Protein AF-A0A5C9END9-F1 (afdb_monomer_lite)

Sequence (218 aa):
MEEIVMILQVLNRDEDSWATYHSYNDSNTQISFNWDPNDKKKIWVHIGEYSKMLDIAQIEILRLLLTHILKEKIEFATSSNGSGSSGNSSYSPKSADEQWNNKEVQSPQIKQSSQSDSIPKRMVDLRVEESIESINLPKSRRNKVQKMDEPIESEKLTKVMGIIKRETKKALLIQFRSGNEIWIPKSSIKSQYISNNEISQTFLIDTWVLAKNEVVSG

Foldseek 3Di:
DVVLVVLLCCLVVVDQKDWDWDDDPNDTWIWMWHQDPVDNQWIWTGTHPDIDIDGNVRSVVVSVVSVVVVVVCVVPVPDPPPDDDDDDDDDDDDDDDDDPDDDDDDDDDDDDDDDDDDDDDDDDDDDDDDDDDDDDDDDDDDDDDDDDDDDDPPQPWDKFKWFFQDDDPFWTFTQGPVRDTDTAGPVQWPDDDDPDGPDIDITGGRVVRCVVVVVDDD

Structure (mmCIF, N/CA/C/O backbone):
data_AF-A0A5C9END9-F1
#
_entry.id   AF-A0A5C9END9-F1
#
loop_
_atom_site.group_PDB
_atom_site.id
_atom_site.type_symbol
_atom_site.label_atom_id
_atom_site.label_alt_id
_atom_site.label_comp_id
_atom_site.label_asym_id
_atom_site.label_entity_id
_atom_site.label_seq_id
_atom_site.pdbx_PDB_ins_code
_atom_site.Cartn_x
_atom_site.Cartn_y
_atom_site.Cartn_z
_atom_site.occupancy
_atom_site.B_iso_or_equiv
_atom_site.auth_seq_id
_atom_site.auth_comp_id
_atom_site.auth_asym_id
_atom_site.auth_atom_id
_atom_site.pdbx_PDB_model_num
ATOM 1 N N . MET A 1 1 ? -1.979 -9.779 -2.586 1.00 80.25 1 MET A N 1
ATOM 2 C CA . MET A 1 1 ? -3.413 -9.438 -2.785 1.00 80.25 1 MET A CA 1
ATOM 3 C C . MET A 1 1 ? -4.190 -9.709 -1.508 1.00 80.25 1 MET A C 1
ATOM 5 O O . MET A 1 1 ? -4.908 -8.824 -1.071 1.00 80.25 1 MET A O 1
ATOM 9 N N . GLU A 1 2 ? -3.981 -10.874 -0.895 1.00 89.88 2 GLU A N 1
ATOM 10 C CA . GLU A 1 2 ? -4.502 -11.249 0.427 1.00 89.88 2 GLU A CA 1
ATOM 11 C C . GLU A 1 2 ? -4.353 -10.153 1.491 1.00 89.88 2 GLU A C 1
ATOM 13 O O . GLU A 1 2 ? -5.322 -9.813 2.153 1.00 89.88 2 GLU A O 1
ATOM 18 N N . GLU A 1 3 ? -3.192 -9.500 1.569 1.00 93.50 3 GLU A N 1
ATOM 19 C CA . GLU A 1 3 ? -2.937 -8.412 2.526 1.00 93.50 3 GLU A CA 1
ATOM 20 C C . GLU A 1 3 ? -3.968 -7.279 2.449 1.00 93.50 3 GLU A C 1
ATOM 22 O O . GLU A 1 3 ? -4.407 -6.785 3.478 1.00 93.50 3 GLU A O 1
ATOM 27 N N . ILE A 1 4 ? -4.411 -6.888 1.245 1.00 94.75 4 ILE A N 1
ATOM 28 C CA . ILE A 1 4 ? -5.430 -5.837 1.088 1.00 94.75 4 ILE A CA 1
ATOM 29 C C . ILE A 1 4 ? -6.761 -6.296 1.691 1.00 94.75 4 ILE A C 1
ATOM 31 O O . ILE A 1 4 ? -7.450 -5.504 2.327 1.00 94.75 4 ILE A O 1
ATOM 35 N N . VAL A 1 5 ? -7.112 -7.572 1.515 1.00 96.56 5 VAL A N 1
ATOM 36 C CA . VAL A 1 5 ? -8.335 -8.160 2.076 1.00 96.56 5 VAL A CA 1
ATOM 37 C C . VAL A 1 5 ? -8.251 -8.207 3.601 1.00 96.56 5 VAL A C 1
ATOM 39 O O . VAL A 1 5 ? -9.181 -7.759 4.265 1.00 96.56 5 VAL A O 1
ATOM 42 N N . MET A 1 6 ? -7.122 -8.657 4.153 1.00 97.44 6 MET A N 1
ATOM 43 C CA . MET A 1 6 ? -6.913 -8.720 5.603 1.00 97.44 6 MET A CA 1
ATOM 44 C C . MET A 1 6 ? -6.925 -7.330 6.249 1.00 97.44 6 MET A C 1
ATOM 46 O O . MET A 1 6 ? -7.560 -7.121 7.280 1.00 97.44 6 MET A O 1
ATOM 50 N N . ILE A 1 7 ? -6.289 -6.341 5.615 1.00 97.31 7 ILE A N 1
ATOM 51 C CA . ILE A 1 7 ? -6.345 -4.951 6.084 1.00 97.31 7 ILE A CA 1
ATOM 52 C C . ILE A 1 7 ? -7.791 -4.448 6.067 1.00 97.31 7 ILE A C 1
ATOM 54 O O . ILE A 1 7 ? -8.229 -3.816 7.025 1.00 97.31 7 ILE A O 1
ATOM 58 N N . LEU A 1 8 ? -8.556 -4.733 5.007 1.00 97.88 8 LEU A N 1
ATOM 59 C CA . LEU A 1 8 ? -9.960 -4.329 4.927 1.00 97.88 8 LEU A CA 1
ATOM 60 C C . LEU A 1 8 ? -10.822 -4.970 6.023 1.00 97.88 8 LEU A C 1
ATOM 62 O O . LEU A 1 8 ? -11.681 -4.272 6.551 1.00 97.88 8 LEU A O 1
ATOM 66 N N . GLN A 1 9 ? -10.576 -6.225 6.411 1.00 97.75 9 GLN A N 1
ATOM 67 C CA . GLN A 1 9 ? -11.267 -6.861 7.544 1.00 97.75 9 GLN A CA 1
ATOM 68 C C . GLN A 1 9 ? -11.038 -6.089 8.847 1.00 97.75 9 GLN A C 1
ATOM 70 O O . GLN A 1 9 ? -11.993 -5.761 9.553 1.00 97.75 9 GLN A O 1
ATOM 75 N N . VAL A 1 10 ? -9.793 -5.691 9.125 1.00 97.62 10 VAL A N 1
ATOM 76 C CA . VAL A 1 10 ? -9.498 -4.857 10.300 1.00 97.62 10 VAL A CA 1
ATOM 77 C C . VAL A 1 10 ? -10.189 -3.496 10.191 1.00 97.62 10 VAL A C 1
ATOM 79 O O . VAL A 1 10 ? -10.856 -3.058 11.128 1.00 97.62 10 VAL A O 1
ATOM 82 N N . LEU A 1 11 ? -10.093 -2.817 9.042 1.00 97.31 11 LEU A N 1
ATOM 83 C CA . LEU A 1 11 ? -10.713 -1.497 8.852 1.00 97.31 11 LEU A CA 1
ATOM 84 C C . LEU A 1 11 ? -12.249 -1.538 8.949 1.00 97.31 11 LEU A C 1
ATOM 86 O O . LEU A 1 11 ? -12.848 -0.572 9.424 1.00 97.31 11 LEU A O 1
ATOM 90 N N . ASN A 1 12 ? -12.876 -2.644 8.544 1.00 96.44 12 ASN A N 1
ATOM 91 C CA . ASN A 1 12 ? -14.320 -2.868 8.634 1.00 96.44 12 ASN A CA 1
ATOM 92 C C . ASN A 1 12 ? -14.796 -3.290 10.033 1.00 96.44 12 ASN A C 1
ATOM 94 O O . ASN A 1 12 ? -16.005 -3.345 10.241 1.00 96.44 12 ASN A O 1
ATOM 98 N N . ARG A 1 13 ? -13.882 -3.494 10.996 1.00 94.38 13 ARG A N 1
ATOM 99 C CA . ARG A 1 13 ? -14.163 -4.017 12.351 1.00 94.38 13 ARG A CA 1
ATOM 100 C C . ARG A 1 13 ? -14.567 -5.483 12.401 1.00 94.38 13 ARG A C 1
ATOM 102 O O . ARG A 1 13 ? -15.185 -5.898 13.377 1.00 94.38 13 ARG A O 1
ATOM 109 N N . ASP A 1 14 ? -14.196 -6.249 11.387 1.00 95.94 14 ASP A N 1
ATOM 110 C CA . ASP A 1 14 ? -14.366 -7.699 11.423 1.00 95.94 14 ASP A CA 1
ATOM 111 C C . ASP A 1 14 ? -13.298 -8.337 12.328 1.00 95.94 14 ASP A C 1
ATOM 113 O O . ASP A 1 14 ? -13.564 -9.342 12.977 1.00 95.94 14 ASP A O 1
ATOM 117 N N . GLU A 1 15 ? -12.123 -7.702 12.426 1.00 95.38 15 GLU A N 1
ATOM 118 C CA . GLU A 1 15 ? -11.008 -8.103 13.289 1.00 95.38 15 GLU A CA 1
ATOM 119 C C . GLU A 1 15 ? -10.433 -6.894 14.052 1.00 95.38 15 GLU A C 1
ATOM 121 O O . GLU A 1 15 ? -10.374 -5.773 13.531 1.00 95.38 15 GLU A O 1
ATOM 126 N N . ASP A 1 16 ? -9.973 -7.114 15.288 1.00 94.94 16 ASP A N 1
ATOM 127 C CA . ASP A 1 16 ? -9.367 -6.060 16.120 1.00 94.94 16 ASP A CA 1
ATOM 128 C C . ASP A 1 16 ? -7.914 -5.752 15.708 1.00 94.94 16 ASP A C 1
ATOM 130 O O . ASP A 1 16 ? -7.429 -4.624 15.869 1.00 94.94 16 ASP A O 1
ATOM 134 N N . SER A 1 17 ? -7.213 -6.744 15.156 1.00 96.50 17 SER A N 1
ATOM 135 C CA . SER A 1 17 ? -5.851 -6.589 14.664 1.00 96.50 17 SER A CA 1
ATOM 136 C C . SER A 1 17 ? -5.468 -7.617 13.605 1.00 96.50 17 SER A C 1
ATOM 138 O O . SER A 1 17 ? -6.044 -8.695 13.499 1.00 96.50 17 SER A O 1
ATOM 140 N N . TRP A 1 18 ? -4.447 -7.278 12.823 1.00 98.00 18 TRP A N 1
ATOM 141 C CA . TRP A 1 18 ? -3.804 -8.180 11.877 1.00 98.00 18 TRP A CA 1
ATOM 142 C C . TRP A 1 18 ? -2.335 -7.799 11.696 1.00 98.00 18 TRP A C 1
ATOM 144 O O . TRP A 1 18 ? -1.983 -6.617 11.716 1.00 98.00 18 TRP A O 1
ATOM 154 N N . ALA A 1 19 ? -1.471 -8.792 11.494 1.00 96.31 19 ALA A N 1
ATOM 155 C CA . ALA A 1 19 ? -0.063 -8.581 11.191 1.00 96.31 19 ALA A CA 1
ATOM 156 C C . ALA A 1 19 ? 0.476 -9.659 10.244 1.00 96.31 19 ALA A C 1
ATOM 158 O O . ALA A 1 19 ? 0.041 -10.808 10.286 1.00 96.31 19 ALA A O 1
ATOM 159 N N . THR A 1 20 ? 1.452 -9.295 9.416 1.00 96.31 20 THR A N 1
ATOM 160 C CA . THR A 1 20 ? 2.159 -10.211 8.515 1.00 96.31 20 THR A CA 1
ATOM 161 C C . THR A 1 20 ? 3.574 -9.712 8.207 1.00 96.31 20 T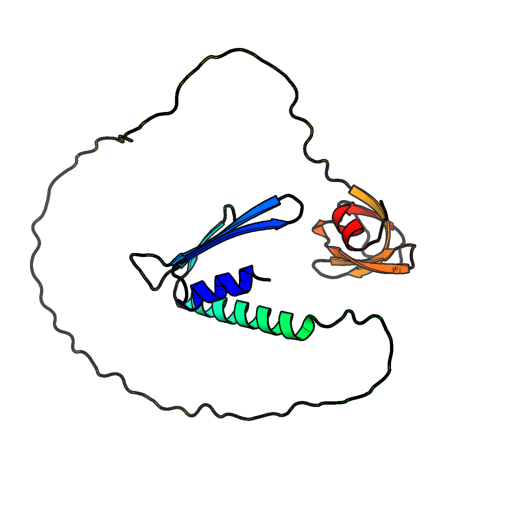HR A C 1
ATOM 163 O O . THR A 1 20 ? 3.950 -8.598 8.577 1.00 96.31 20 THR A O 1
ATOM 166 N N . TYR A 1 21 ? 4.345 -10.522 7.486 1.00 93.69 21 TYR A N 1
ATOM 167 C CA . TYR A 1 21 ? 5.565 -10.101 6.807 1.00 93.69 21 TYR A CA 1
ATOM 168 C C . TYR A 1 21 ? 5.343 -10.142 5.295 1.00 93.69 21 TYR A C 1
ATOM 170 O O . TYR A 1 21 ? 5.033 -11.192 4.738 1.00 93.69 21 TYR A O 1
ATOM 178 N N . HIS A 1 22 ? 5.526 -9.001 4.636 1.00 89.06 22 HIS A N 1
ATOM 179 C CA . HIS A 1 22 ? 5.536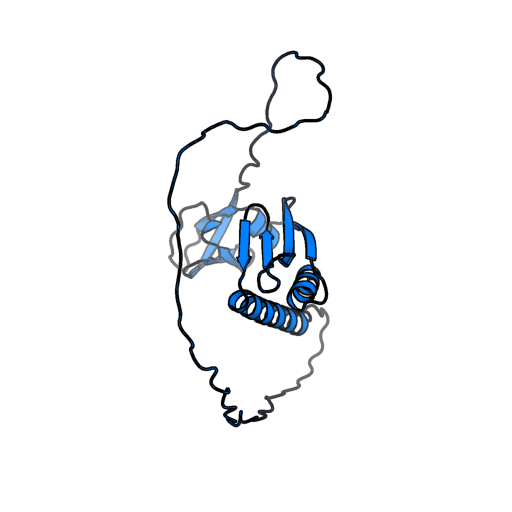 -8.905 3.185 1.00 89.06 22 HIS A CA 1
ATOM 180 C C . HIS A 1 22 ? 6.950 -9.136 2.662 1.00 89.06 22 HIS A C 1
ATOM 182 O O . HIS A 1 22 ? 7.857 -8.360 2.973 1.00 89.06 22 HIS A O 1
ATOM 188 N N . SER A 1 23 ? 7.132 -10.175 1.854 1.00 88.62 23 SER A N 1
ATOM 189 C CA . SER A 1 23 ? 8.409 -10.478 1.208 1.00 88.62 23 SER A CA 1
ATOM 190 C C . SER A 1 23 ? 8.445 -9.908 -0.208 1.00 88.62 23 SER A C 1
ATOM 192 O O . SER A 1 23 ? 7.623 -10.269 -1.052 1.00 88.62 23 SER A O 1
ATOM 194 N N . TYR A 1 24 ? 9.427 -9.057 -0.495 1.00 86.94 24 TYR A N 1
ATOM 195 C CA . TYR A 1 24 ? 9.713 -8.572 -1.844 1.00 86.94 24 TYR A CA 1
ATOM 196 C C . TYR A 1 24 ? 11.223 -8.440 -2.050 1.00 86.94 24 TYR A C 1
ATOM 198 O O . TYR A 1 24 ? 11.891 -7.753 -1.279 1.00 86.94 24 TYR A O 1
ATOM 206 N N . ASN A 1 25 ? 11.751 -9.068 -3.108 1.00 83.69 25 ASN A N 1
ATOM 207 C CA . ASN A 1 25 ? 13.174 -9.026 -3.474 1.00 83.69 25 ASN A CA 1
ATOM 208 C C . ASN A 1 25 ? 14.104 -9.299 -2.272 1.00 83.69 25 ASN A C 1
ATOM 210 O O . ASN A 1 25 ? 14.909 -8.446 -1.907 1.00 83.69 25 ASN A O 1
ATOM 214 N N . ASP A 1 26 ? 13.885 -10.440 -1.607 1.00 87.25 26 ASP A N 1
ATOM 215 C CA . ASP A 1 26 ? 14.600 -10.926 -0.411 1.00 87.25 26 ASP A CA 1
ATOM 216 C C . ASP A 1 26 ? 14.538 -10.028 0.841 1.00 87.25 26 ASP A C 1
ATOM 218 O O . ASP A 1 26 ? 15.065 -10.377 1.897 1.00 87.25 26 ASP A O 1
ATOM 222 N N . SER A 1 27 ? 13.815 -8.908 0.769 1.00 86.25 27 SER A N 1
ATOM 223 C CA . SER A 1 27 ? 13.505 -8.061 1.916 1.00 86.25 27 SER A CA 1
ATOM 224 C C . SER A 1 27 ? 12.139 -8.416 2.502 1.00 86.25 27 SER A C 1
ATOM 226 O O . SER A 1 27 ? 11.150 -8.554 1.779 1.00 86.25 27 SER A O 1
ATOM 228 N N . ASN A 1 28 ? 12.083 -8.547 3.828 1.00 90.69 28 ASN A N 1
ATOM 229 C CA . ASN A 1 28 ? 10.845 -8.776 4.566 1.00 90.69 28 ASN A CA 1
ATOM 230 C C . ASN A 1 28 ? 10.453 -7.497 5.299 1.00 90.69 28 ASN A C 1
ATOM 232 O O . ASN A 1 28 ? 11.189 -7.016 6.157 1.00 90.69 28 ASN A O 1
ATOM 236 N N . THR A 1 29 ? 9.276 -6.965 4.990 1.00 93.38 29 THR A N 1
ATOM 237 C CA . THR A 1 29 ? 8.704 -5.813 5.690 1.00 93.38 29 THR A CA 1
ATOM 238 C C . THR A 1 29 ? 7.568 -6.283 6.580 1.00 93.38 29 THR A C 1
ATOM 240 O O . THR A 1 29 ? 6.593 -6.852 6.096 1.00 93.38 29 THR A O 1
ATOM 243 N N . GLN A 1 30 ? 7.671 -6.038 7.884 1.00 95.25 30 GLN A N 1
ATOM 244 C CA . GLN A 1 30 ? 6.560 -6.295 8.795 1.00 95.25 30 GLN A CA 1
ATOM 245 C C . GLN A 1 30 ? 5.438 -5.290 8.540 1.00 95.25 30 GLN A C 1
ATOM 247 O O . GLN A 1 30 ? 5.693 -4.092 8.450 1.00 95.25 30 GLN A O 1
ATOM 252 N N . ILE A 1 31 ? 4.202 -5.764 8.463 1.00 96.88 31 ILE A N 1
ATOM 253 C CA . ILE A 1 31 ? 3.007 -4.932 8.337 1.00 96.88 31 ILE A CA 1
ATOM 254 C C . ILE A 1 31 ? 2.072 -5.301 9.481 1.00 96.88 31 ILE A C 1
ATOM 256 O O . ILE A 1 31 ? 1.834 -6.485 9.712 1.00 96.88 31 ILE A O 1
ATOM 260 N N . SER A 1 32 ? 1.532 -4.320 10.198 1.00 97.69 32 SER A N 1
ATOM 261 C CA . SER A 1 32 ? 0.477 -4.564 11.179 1.00 97.69 32 SER A CA 1
ATOM 262 C C . SER A 1 32 ? -0.512 -3.412 11.294 1.00 97.69 32 SER A C 1
ATOM 264 O O . SER A 1 32 ? -0.181 -2.241 11.100 1.00 97.69 32 SER A O 1
ATOM 266 N N . PHE A 1 33 ? -1.750 -3.780 11.599 1.00 98.12 33 PHE A N 1
ATOM 267 C CA . PHE A 1 33 ? -2.887 -2.899 11.809 1.00 98.12 33 PHE A CA 1
ATOM 268 C C . PHE A 1 33 ? -3.546 -3.318 13.118 1.00 98.12 33 PHE A C 1
ATOM 270 O O . PHE A 1 33 ? -3.920 -4.477 13.265 1.00 98.12 33 PHE A O 1
ATOM 277 N N . ASN A 1 34 ? -3.660 -2.400 14.075 1.00 97.56 34 ASN A N 1
ATOM 278 C CA . ASN A 1 34 ? -4.185 -2.702 15.406 1.00 97.56 34 ASN A CA 1
ATOM 279 C C . ASN A 1 34 ? -5.090 -1.568 15.873 1.00 97.56 34 ASN A C 1
ATOM 281 O O . ASN A 1 34 ? -4.647 -0.419 15.947 1.00 97.56 34 ASN A O 1
ATOM 285 N N . TRP A 1 35 ? -6.344 -1.867 16.201 1.00 97.25 35 TRP A N 1
ATOM 286 C CA . TRP A 1 35 ? -7.206 -0.884 16.850 1.00 97.25 35 TRP A CA 1
ATOM 287 C C . TRP A 1 35 ? -6.665 -0.529 18.234 1.00 97.25 35 TRP A C 1
ATOM 289 O O . TRP A 1 35 ? -6.191 -1.394 18.969 1.00 97.25 35 TRP A O 1
ATOM 299 N N . ASP A 1 36 ? -6.725 0.754 18.593 1.00 94.56 36 ASP A N 1
ATOM 300 C CA . ASP A 1 36 ? -6.343 1.182 19.935 1.00 94.56 36 ASP A CA 1
ATOM 301 C C . ASP A 1 36 ? -7.364 0.620 20.949 1.00 94.56 36 ASP A C 1
ATOM 303 O O . ASP A 1 36 ? -8.569 0.878 20.818 1.00 94.56 36 ASP A O 1
ATOM 307 N N . PRO A 1 37 ? -6.916 -0.151 21.960 1.00 90.75 37 PRO A N 1
ATOM 308 C CA . PRO A 1 37 ? -7.809 -0.747 22.949 1.00 90.75 37 PRO A CA 1
ATOM 309 C C . PRO A 1 37 ? -8.520 0.301 23.818 1.00 90.75 37 PRO A C 1
ATOM 311 O O . PRO A 1 37 ? -9.609 0.037 24.327 1.00 90.75 37 PRO A O 1
ATOM 314 N N . ASN A 1 38 ? -7.930 1.489 23.978 1.00 93.00 38 ASN A N 1
ATOM 315 C CA . ASN A 1 38 ? -8.475 2.578 24.787 1.00 93.00 38 ASN A CA 1
ATOM 316 C C . ASN A 1 38 ? -9.362 3.520 23.967 1.00 93.00 38 ASN A C 1
ATOM 318 O O . ASN A 1 38 ? -10.327 4.078 24.488 1.00 93.00 38 ASN A O 1
ATOM 322 N N . ASP A 1 39 ? -9.041 3.706 22.687 1.00 91.56 39 ASP A N 1
ATOM 323 C CA . ASP A 1 39 ? -9.783 4.578 21.781 1.00 91.56 39 ASP A CA 1
ATOM 324 C C . ASP A 1 39 ? -10.127 3.840 20.495 1.00 91.56 39 ASP A C 1
ATOM 326 O O . ASP A 1 39 ? -9.420 3.906 19.489 1.00 91.56 39 ASP A O 1
ATOM 330 N N . LYS A 1 40 ? -11.304 3.207 20.493 1.00 84.50 40 LYS A N 1
ATOM 331 C CA . LYS A 1 40 ? -11.769 2.473 19.320 1.00 84.50 40 LYS A CA 1
ATOM 332 C C . LYS A 1 40 ? -11.844 3.340 18.068 1.00 84.50 40 LYS A C 1
ATOM 334 O O . LYS A 1 40 ? -11.950 2.758 17.008 1.00 84.50 40 LYS A O 1
ATOM 339 N N . LYS A 1 41 ? -11.784 4.676 18.099 1.00 94.00 41 LYS A N 1
ATOM 340 C CA . LYS A 1 41 ? -11.806 5.515 16.883 1.00 94.00 41 LYS A CA 1
ATOM 341 C C . LYS A 1 41 ? -10.431 5.707 16.237 1.00 94.00 41 LYS A C 1
ATOM 343 O O . LYS A 1 41 ? -10.345 6.442 15.252 1.00 94.00 41 LYS A O 1
ATOM 348 N N . LYS A 1 42 ? -9.385 5.065 16.763 1.00 96.06 42 LYS A N 1
ATOM 349 C CA . LYS A 1 42 ? -8.015 5.171 16.262 1.00 96.06 42 LYS A CA 1
ATOM 350 C C . LYS A 1 42 ? -7.403 3.810 15.981 1.00 96.06 42 LYS A C 1
ATOM 352 O O . LYS A 1 42 ? -7.613 2.861 16.730 1.00 96.06 42 LYS A O 1
ATOM 357 N N . ILE A 1 43 ? -6.611 3.742 14.920 1.00 97.69 43 ILE A N 1
ATOM 358 C CA . ILE A 1 43 ? -5.873 2.538 14.537 1.00 97.69 43 ILE A CA 1
ATOM 359 C C . ILE A 1 43 ? -4.383 2.851 14.434 1.00 97.69 43 ILE A C 1
ATOM 361 O O . ILE A 1 43 ? -3.996 3.890 13.896 1.00 97.69 43 ILE A O 1
ATOM 365 N N . TRP A 1 44 ? -3.550 1.952 14.943 1.00 97.81 44 TRP A N 1
ATOM 366 C CA . TRP A 1 44 ? -2.109 1.958 14.741 1.00 97.81 44 TRP A CA 1
ATOM 367 C C . TRP A 1 44 ? -1.751 1.155 13.500 1.00 97.81 44 TRP A C 1
ATOM 369 O O . TRP A 1 44 ? -2.117 -0.015 13.380 1.00 97.81 44 TRP A O 1
ATOM 379 N N . VAL A 1 45 ? -1.019 1.794 12.593 1.00 97.75 45 VAL A N 1
ATOM 380 C CA . VAL A 1 45 ? -0.481 1.182 11.381 1.00 97.75 45 VAL A CA 1
ATOM 381 C C . VAL A 1 45 ? 1.035 1.161 11.485 1.00 97.75 45 VAL A C 1
ATOM 383 O O . VAL A 1 45 ? 1.656 2.218 11.607 1.00 97.75 45 VAL A O 1
ATOM 386 N N . HIS A 1 46 ? 1.621 -0.029 11.397 1.00 97.44 46 HIS A N 1
ATOM 387 C CA . HIS A 1 46 ? 3.065 -0.235 11.358 1.00 97.44 46 HIS A CA 1
ATOM 388 C C . HIS A 1 46 ? 3.460 -0.892 10.038 1.00 97.44 46 HIS A C 1
ATOM 390 O O . HIS A 1 46 ? 2.867 -1.893 9.642 1.00 97.44 46 HIS A O 1
ATOM 396 N N . ILE A 1 47 ? 4.452 -0.330 9.352 1.00 95.00 47 ILE A N 1
ATOM 397 C CA . ILE A 1 47 ? 5.007 -0.851 8.098 1.00 95.00 47 ILE A CA 1
ATOM 398 C C . ILE A 1 47 ? 6.528 -0.690 8.166 1.00 95.00 47 ILE A C 1
ATOM 400 O O . ILE A 1 47 ? 7.061 0.397 7.942 1.00 95.00 47 ILE A O 1
ATOM 404 N N . GLY A 1 48 ? 7.234 -1.765 8.511 1.00 93.88 48 GLY A N 1
ATOM 405 C CA . GLY A 1 48 ? 8.659 -1.722 8.826 1.00 93.88 48 GLY A CA 1
ATOM 406 C C . GLY A 1 48 ? 8.931 -0.746 9.973 1.00 93.88 48 GLY A C 1
ATOM 407 O O . GLY A 1 48 ? 8.355 -0.867 11.050 1.00 93.88 48 GLY A O 1
ATOM 408 N N . GLU A 1 49 ? 9.781 0.247 9.725 1.00 90.44 49 GLU A N 1
ATOM 409 C CA . GLU A 1 49 ? 10.104 1.302 10.697 1.00 90.44 49 GLU A CA 1
ATOM 410 C C . GLU A 1 49 ? 9.073 2.441 10.725 1.00 90.44 49 GLU A C 1
ATOM 412 O O . GLU A 1 49 ? 9.080 3.281 11.626 1.00 90.44 49 GLU A O 1
ATOM 417 N N . TYR A 1 50 ? 8.171 2.493 9.742 1.00 94.88 50 TYR A N 1
ATOM 418 C CA . TYR A 1 50 ? 7.124 3.501 9.702 1.00 94.88 50 TYR A CA 1
ATOM 419 C C . TYR A 1 50 ? 5.987 3.125 10.648 1.00 94.88 50 TYR A C 1
ATOM 421 O O . TYR A 1 50 ? 5.444 2.024 10.584 1.00 94.88 50 TYR A O 1
ATOM 429 N N . SER A 1 51 ? 5.583 4.073 11.489 1.00 95.31 51 SER A N 1
ATOM 430 C CA . SER A 1 51 ? 4.438 3.931 12.380 1.00 95.31 51 SER A CA 1
ATOM 431 C C . SER A 1 51 ? 3.575 5.181 12.325 1.00 95.31 51 SER A C 1
ATOM 433 O O . SER A 1 51 ? 4.088 6.305 12.376 1.00 95.31 51 SER A O 1
ATOM 435 N N . LYS A 1 52 ? 2.258 5.000 12.232 1.00 96.75 52 LYS A N 1
ATOM 436 C CA . LYS A 1 52 ? 1.305 6.104 12.294 1.00 96.75 52 LYS A CA 1
ATOM 437 C C . LYS A 1 52 ? -0.014 5.674 12.918 1.00 96.75 52 LYS A C 1
ATOM 439 O O . LYS A 1 52 ? -0.589 4.653 12.556 1.00 96.75 52 LYS A O 1
ATOM 444 N N . MET A 1 53 ? -0.519 6.527 13.801 1.00 97.38 53 MET A N 1
ATOM 445 C CA . MET A 1 53 ? -1.878 6.441 14.314 1.00 97.38 53 MET A CA 1
ATOM 446 C C . MET A 1 53 ? -2.819 7.209 13.386 1.00 97.38 53 MET A C 1
ATOM 448 O O . MET A 1 53 ? -2.571 8.381 13.086 1.00 97.38 53 MET A O 1
ATOM 452 N N . LEU A 1 54 ? -3.879 6.553 12.923 1.00 97.75 54 LEU A N 1
ATOM 453 C CA . LEU A 1 54 ? -4.894 7.154 12.063 1.00 97.75 54 LEU A CA 1
ATOM 454 C C . LEU A 1 54 ? -6.166 7.436 12.860 1.00 97.75 54 LEU A C 1
ATOM 456 O O . LEU A 1 54 ? -6.594 6.614 13.670 1.00 97.75 54 LEU A O 1
ATOM 460 N N . ASP A 1 55 ? -6.763 8.599 12.611 1.00 96.88 55 ASP A N 1
ATOM 461 C CA . ASP A 1 55 ? -8.085 8.963 13.121 1.00 96.88 55 ASP A CA 1
ATOM 462 C C . ASP A 1 55 ? -9.209 8.478 12.194 1.00 96.88 55 ASP A C 1
ATOM 464 O O . ASP A 1 55 ? -8.970 7.963 11.100 1.00 96.88 55 ASP A O 1
ATOM 468 N N . ILE A 1 56 ? -10.456 8.654 12.631 1.00 96.31 56 ILE A N 1
ATOM 469 C CA . ILE A 1 56 ? -11.639 8.150 11.925 1.00 96.31 56 ILE A CA 1
ATOM 470 C C . ILE A 1 56 ? -11.743 8.633 10.470 1.00 96.31 56 ILE A C 1
ATOM 472 O O . ILE A 1 56 ? -12.165 7.871 9.603 1.00 96.31 56 ILE A O 1
ATOM 476 N N . ALA A 1 57 ? -11.337 9.872 10.180 1.00 97.38 57 ALA A N 1
ATOM 477 C CA . ALA A 1 57 ? -11.406 10.417 8.830 1.00 97.38 57 ALA A CA 1
ATOM 478 C C . ALA A 1 57 ? -10.342 9.772 7.932 1.00 97.38 57 ALA A C 1
ATOM 480 O O . ALA A 1 57 ? -10.630 9.370 6.806 1.00 97.38 57 ALA A O 1
ATOM 481 N N . GLN A 1 58 ? -9.119 9.623 8.446 1.00 97.75 58 GLN A N 1
ATOM 482 C CA . GLN A 1 58 ? -8.022 8.967 7.736 1.00 97.75 58 GLN A CA 1
ATOM 483 C C . GLN A 1 58 ? -8.294 7.478 7.503 1.00 97.75 58 GLN A C 1
ATOM 485 O O . GLN A 1 58 ? -8.016 6.974 6.415 1.00 97.75 58 GLN A O 1
ATOM 490 N N . ILE A 1 59 ? -8.862 6.797 8.499 1.00 97.25 59 ILE A N 1
ATOM 491 C CA . ILE A 1 59 ? -9.318 5.406 8.406 1.00 97.25 59 ILE A CA 1
ATOM 492 C C . ILE A 1 59 ? -10.290 5.253 7.240 1.00 97.25 59 ILE A C 1
ATOM 494 O O . ILE A 1 59 ? -10.105 4.376 6.399 1.00 97.25 59 ILE A O 1
ATOM 498 N N . GLU A 1 60 ? -11.304 6.114 7.169 1.00 97.62 60 GLU A N 1
ATOM 499 C CA . GLU A 1 60 ? -12.352 6.000 6.159 1.00 97.62 60 GLU A CA 1
ATOM 500 C C . GLU A 1 60 ? -11.813 6.257 4.748 1.00 97.62 60 GLU A C 1
ATOM 502 O O . GLU A 1 60 ? -12.102 5.503 3.820 1.00 97.62 60 GLU A O 1
ATOM 507 N N . ILE A 1 61 ? -10.945 7.262 4.593 1.00 98.31 61 ILE A N 1
ATOM 508 C CA . ILE A 1 61 ? -10.265 7.532 3.320 1.00 98.31 61 ILE A CA 1
ATOM 509 C C . ILE A 1 61 ? -9.430 6.322 2.886 1.00 98.31 61 ILE A C 1
ATOM 511 O O . ILE A 1 61 ? -9.502 5.906 1.728 1.00 98.31 61 ILE A O 1
ATOM 515 N N . LEU A 1 62 ? -8.657 5.732 3.802 1.00 97.81 62 LEU A N 1
ATOM 516 C CA . LEU A 1 62 ? -7.842 4.554 3.512 1.00 97.81 62 LEU A CA 1
ATOM 517 C C . LEU A 1 62 ? -8.711 3.348 3.129 1.00 97.81 62 LEU A C 1
ATOM 519 O O . LEU A 1 62 ? -8.412 2.669 2.149 1.00 97.81 62 LEU A O 1
ATOM 523 N N . ARG A 1 63 ? -9.805 3.108 3.857 1.00 97.94 63 ARG A N 1
ATOM 524 C CA . ARG A 1 63 ? -10.762 2.026 3.592 1.00 97.94 63 ARG A CA 1
ATOM 525 C C . ARG A 1 63 ? -11.364 2.145 2.195 1.00 97.94 63 ARG A C 1
ATOM 527 O O . ARG A 1 63 ? -11.384 1.164 1.448 1.00 97.94 63 ARG A O 1
ATOM 534 N N . LEU A 1 64 ? -11.811 3.343 1.816 1.00 98.31 64 LEU A N 1
ATOM 535 C CA . LEU A 1 64 ? -12.358 3.616 0.486 1.00 98.31 64 LEU A CA 1
ATOM 536 C C . LEU A 1 64 ? -11.306 3.416 -0.609 1.00 98.31 64 LEU A C 1
ATOM 538 O O . LEU A 1 64 ? -11.593 2.770 -1.617 1.00 98.31 64 LEU A O 1
ATOM 542 N N . LEU A 1 65 ? -10.081 3.904 -0.393 1.00 98.06 65 LEU A N 1
ATOM 543 C CA . LEU A 1 65 ? -8.973 3.735 -1.331 1.00 98.06 65 LEU A CA 1
ATOM 544 C C . LEU A 1 65 ? -8.627 2.258 -1.548 1.00 98.06 65 LEU A C 1
ATOM 546 O O . LEU A 1 65 ? -8.543 1.809 -2.688 1.00 98.06 65 LEU A O 1
ATOM 550 N N . LEU A 1 66 ? -8.449 1.489 -0.473 1.00 97.38 66 LEU A N 1
ATOM 551 C CA . LEU A 1 66 ? -8.117 0.065 -0.565 1.00 97.38 66 LEU A CA 1
ATOM 552 C C . LEU A 1 66 ? -9.249 -0.738 -1.205 1.00 97.38 66 LEU A C 1
ATOM 554 O O . LEU A 1 66 ? -8.989 -1.616 -2.026 1.00 97.38 66 LEU A O 1
ATOM 558 N N . THR A 1 67 ? -10.500 -0.391 -0.900 1.00 97.69 67 THR A N 1
ATOM 559 C CA . THR A 1 67 ? -11.672 -0.978 -1.560 1.00 97.69 67 THR A CA 1
ATOM 560 C C . THR A 1 67 ? -11.654 -0.695 -3.061 1.00 97.69 67 THR A C 1
ATOM 562 O O . THR A 1 67 ? -11.908 -1.594 -3.860 1.00 97.69 67 THR A O 1
ATOM 565 N N . HIS A 1 68 ? -11.349 0.542 -3.458 1.00 97.19 68 HIS A N 1
ATOM 566 C CA . HIS A 1 68 ? -11.258 0.928 -4.862 1.00 97.19 68 HIS A CA 1
ATOM 567 C C . HIS A 1 68 ? -10.139 0.168 -5.588 1.00 97.19 68 HIS A C 1
ATOM 569 O O . HIS A 1 68 ? -10.409 -0.473 -6.600 1.00 97.19 68 HIS A O 1
ATOM 575 N N . ILE A 1 69 ? -8.927 0.146 -5.021 1.00 95.56 69 ILE A N 1
ATOM 576 C CA . ILE A 1 69 ? -7.776 -0.581 -5.579 1.00 95.56 69 ILE A CA 1
ATOM 577 C C . ILE A 1 69 ? -8.080 -2.076 -5.715 1.00 95.56 69 ILE A C 1
ATOM 579 O O . ILE A 1 69 ? -7.708 -2.693 -6.713 1.00 95.56 69 ILE A O 1
ATOM 583 N N . LEU A 1 70 ? -8.739 -2.680 -4.721 1.00 95.06 70 LEU A N 1
ATOM 584 C CA . LEU A 1 70 ? -9.103 -4.093 -4.774 1.00 95.06 70 LEU A CA 1
ATOM 585 C C . LEU A 1 70 ? -10.089 -4.369 -5.913 1.00 95.06 70 LEU A C 1
ATOM 587 O O . LEU A 1 70 ? -9.877 -5.308 -6.676 1.00 95.06 70 LEU A O 1
ATOM 591 N N . LYS A 1 71 ? -11.129 -3.538 -6.058 1.00 94.25 71 LYS A N 1
ATOM 592 C CA . LYS A 1 71 ? -12.110 -3.655 -7.148 1.00 94.25 71 LYS A CA 1
ATOM 593 C C . LYS A 1 71 ? -11.449 -3.540 -8.518 1.00 94.25 71 LYS A C 1
ATOM 595 O O . LYS A 1 71 ? -11.661 -4.410 -9.353 1.00 94.25 71 LYS A O 1
ATOM 600 N N . GLU A 1 72 ? -10.608 -2.526 -8.711 1.00 94.06 72 GLU A N 1
ATOM 601 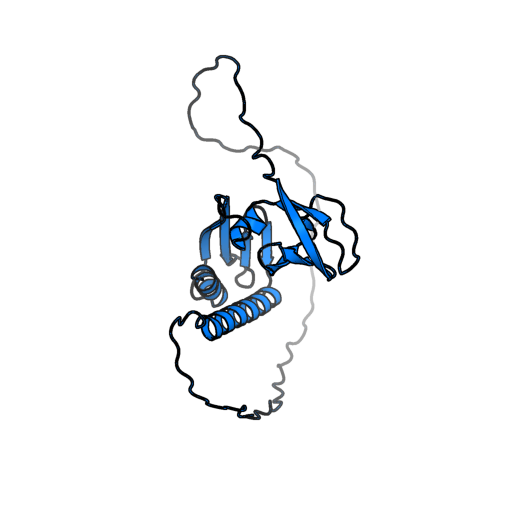C CA . GLU A 1 72 ? -9.863 -2.322 -9.956 1.00 94.06 72 GLU A CA 1
ATOM 602 C C . GLU A 1 72 ? -8.970 -3.532 -10.260 1.00 94.06 72 GLU A C 1
ATOM 604 O O . GLU A 1 72 ? -9.015 -4.099 -11.349 1.00 94.06 72 GLU A O 1
ATOM 609 N N . LYS A 1 73 ? -8.204 -4.011 -9.274 1.00 90.44 73 LYS A N 1
ATOM 610 C CA . LYS A 1 73 ? -7.362 -5.198 -9.461 1.00 90.44 73 LYS A CA 1
ATOM 611 C C . LYS A 1 73 ? -8.161 -6.445 -9.826 1.00 90.44 73 LYS A C 1
ATOM 613 O O . LYS A 1 73 ? -7.643 -7.243 -10.595 1.00 90.44 73 LYS A O 1
ATOM 618 N N . ILE A 1 74 ? -9.364 -6.629 -9.282 1.00 91.25 74 ILE A N 1
ATOM 619 C CA . ILE A 1 74 ? -10.242 -7.752 -9.640 1.00 91.25 74 ILE A CA 1
ATOM 620 C C . ILE A 1 74 ? -10.729 -7.605 -11.085 1.00 91.25 74 ILE A C 1
ATOM 622 O O . ILE A 1 74 ? -10.637 -8.560 -11.852 1.00 91.25 74 ILE A O 1
ATOM 626 N N . GLU A 1 75 ? -11.204 -6.419 -11.463 1.00 92.25 75 GLU A N 1
ATOM 627 C CA . GLU A 1 75 ? -11.713 -6.133 -12.809 1.00 92.25 75 GLU A CA 1
ATOM 628 C C . GLU A 1 75 ? -10.641 -6.364 -13.884 1.00 92.25 75 GLU A C 1
ATOM 630 O O . GLU A 1 75 ? -10.882 -7.052 -14.876 1.00 92.25 75 GLU A O 1
ATOM 635 N N . PHE A 1 76 ? -9.424 -5.872 -13.649 1.00 90.00 76 PHE A N 1
ATOM 636 C CA . PHE A 1 76 ? -8.326 -5.921 -14.617 1.00 90.00 76 PHE A CA 1
ATOM 637 C C . PHE A 1 76 ? -7.365 -7.109 -14.432 1.00 90.00 76 PHE A C 1
ATOM 639 O O . PHE A 1 76 ? -6.363 -7.197 -15.140 1.00 90.00 76 PHE A O 1
ATOM 646 N N . ALA A 1 77 ? -7.649 -8.060 -13.531 1.00 82.44 77 ALA A N 1
ATOM 647 C CA . ALA A 1 77 ? -6.825 -9.267 -13.354 1.00 82.44 77 ALA A CA 1
ATOM 648 C C . ALA A 1 77 ? -6.823 -10.195 -14.587 1.00 82.44 77 ALA A C 1
ATOM 650 O O . ALA A 1 77 ? -5.966 -11.071 -14.697 1.00 82.44 77 ALA A O 1
ATOM 651 N N . THR A 1 78 ? -7.754 -10.015 -15.528 1.00 65.88 78 THR A N 1
ATOM 652 C CA . THR A 1 78 ? -7.880 -10.853 -16.728 1.00 65.88 78 THR A CA 1
ATOM 653 C C . THR A 1 78 ? -7.244 -10.189 -17.952 1.00 65.88 78 THR A C 1
ATOM 655 O O . THR A 1 78 ? -7.899 -9.554 -18.769 1.00 65.88 78 THR A O 1
ATOM 658 N N . SER A 1 79 ? -5.930 -10.342 -18.113 1.00 60.16 79 SER A N 1
ATOM 659 C CA . SER A 1 79 ? -5.236 -10.073 -19.385 1.00 60.16 79 SER A CA 1
ATOM 660 C C . SER A 1 79 ? -3.993 -10.951 -19.536 1.00 60.16 79 SER A C 1
ATOM 662 O O . SER A 1 79 ? -2.883 -10.473 -19.741 1.00 60.16 79 SER A O 1
ATOM 664 N N . SER A 1 80 ? -4.186 -12.266 -19.451 1.00 55.88 80 SER A N 1
ATOM 665 C CA . SER A 1 80 ? -3.245 -13.241 -20.010 1.00 55.88 80 SER A CA 1
ATOM 666 C C . SER A 1 80 ? -3.987 -14.467 -20.548 1.00 55.88 80 SER A C 1
ATOM 668 O O . SER A 1 80 ? -3.706 -15.596 -20.162 1.00 55.88 80 SER A O 1
ATOM 670 N N . ASN A 1 81 ? -4.940 -14.251 -21.458 1.00 48.75 81 ASN A N 1
ATOM 671 C CA . ASN A 1 81 ? -5.346 -15.305 -22.387 1.00 48.75 81 ASN A CA 1
ATOM 672 C C . ASN A 1 81 ? -4.488 -15.198 -23.649 1.00 48.75 81 ASN A C 1
ATOM 674 O O . ASN A 1 81 ? -4.837 -14.530 -24.621 1.00 48.75 81 ASN A O 1
ATOM 678 N N . GLY A 1 82 ? -3.346 -15.882 -23.623 1.00 57.91 82 GLY A N 1
ATOM 679 C CA . GLY A 1 82 ? -2.707 -16.349 -24.843 1.00 57.91 82 GLY A CA 1
ATOM 680 C C . GLY A 1 82 ? -3.584 -17.423 -25.484 1.00 57.91 82 GLY A C 1
ATOM 681 O O . GLY A 1 82 ? -3.543 -18.577 -25.078 1.00 57.91 82 GLY A O 1
ATOM 682 N N . SER A 1 83 ? -4.430 -17.029 -26.431 1.00 46.41 83 SER A N 1
ATOM 683 C CA . SER A 1 83 ? -4.865 -17.789 -27.617 1.00 46.41 83 SER A CA 1
ATOM 684 C C . SER A 1 83 ? -6.053 -17.062 -28.246 1.00 46.41 83 SER A C 1
ATOM 686 O O . SER A 1 83 ? -7.002 -16.670 -27.572 1.00 46.41 83 SER A O 1
ATOM 688 N N . GLY A 1 84 ? -5.939 -16.790 -29.544 1.00 51.03 84 GLY A N 1
ATOM 689 C CA . GLY A 1 84 ? -6.843 -15.903 -30.259 1.00 51.03 84 GLY A CA 1
ATOM 690 C C . GLY A 1 84 ? -8.285 -16.392 -30.320 1.00 51.03 84 GLY A C 1
ATOM 691 O O . GLY A 1 84 ? -8.553 -17.581 -30.458 1.00 51.03 84 GLY A O 1
ATOM 692 N N . SER A 1 85 ? -9.208 -15.436 -30.323 1.00 37.12 85 SER A N 1
ATOM 693 C CA . SER A 1 85 ? -10.330 -15.393 -31.261 1.00 37.12 85 SER A CA 1
ATOM 694 C C . SER A 1 85 ? -10.998 -14.028 -31.178 1.00 37.12 85 SER A C 1
ATOM 696 O O . SER A 1 85 ? -11.367 -13.553 -30.107 1.00 37.12 85 SER A O 1
ATOM 698 N N . SER A 1 86 ? -11.112 -13.391 -32.340 1.00 45.41 86 SER A N 1
ATOM 699 C CA . SER A 1 86 ? -11.909 -12.197 -32.571 1.00 45.41 86 SER A CA 1
ATOM 700 C C . SER A 1 86 ? -13.357 -12.420 -32.137 1.00 45.41 86 SER A C 1
ATOM 702 O O . SER A 1 86 ? -13.985 -13.400 -32.528 1.00 45.41 86 SER A O 1
ATOM 704 N N . GLY A 1 87 ? -13.901 -11.472 -31.383 1.00 36.88 87 GLY A N 1
ATOM 705 C CA . GLY A 1 87 ? -15.307 -11.448 -31.009 1.00 36.88 87 GLY A CA 1
ATOM 706 C C . GLY A 1 87 ? -15.670 -10.083 -30.452 1.00 36.88 87 GLY A C 1
ATOM 707 O O . GLY A 1 87 ? -15.553 -9.843 -29.257 1.00 36.88 87 GLY A O 1
ATOM 708 N N . ASN A 1 88 ? -16.060 -9.175 -31.346 1.00 40.09 88 ASN A N 1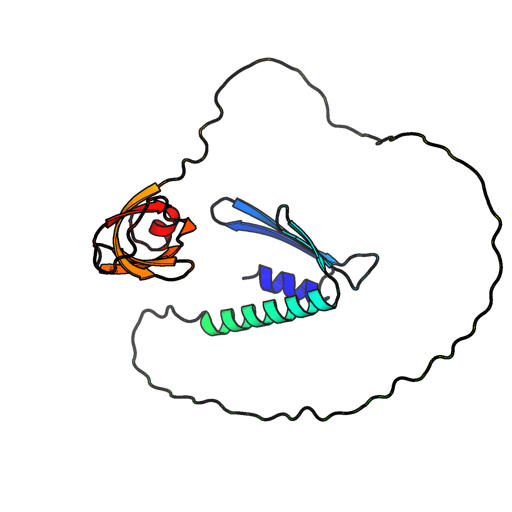
ATOM 709 C CA . ASN A 1 88 ? -16.589 -7.858 -31.011 1.00 40.09 88 ASN A CA 1
ATOM 710 C C . ASN A 1 88 ? -17.759 -7.976 -30.026 1.00 40.09 88 ASN A C 1
ATOM 712 O O . ASN A 1 88 ? -18.745 -8.644 -30.325 1.00 40.09 88 ASN A O 1
ATOM 716 N N . SER A 1 89 ? -17.710 -7.232 -28.923 1.00 40.28 89 SER A N 1
ATOM 717 C CA . SER A 1 89 ? -18.928 -6.805 -28.237 1.00 40.28 89 SER A CA 1
ATOM 718 C C . SER A 1 89 ? -18.715 -5.438 -27.605 1.00 40.28 89 SER A C 1
ATOM 720 O O . SER A 1 89 ? -18.123 -5.293 -26.540 1.00 40.28 89 SER A O 1
ATOM 722 N N . SER A 1 90 ? -19.224 -4.427 -28.298 1.00 39.97 90 SER A N 1
ATOM 723 C CA . SER A 1 90 ? -19.447 -3.079 -27.798 1.00 39.97 90 SER A CA 1
ATOM 724 C C . SER A 1 90 ? -20.445 -3.099 -26.640 1.00 39.97 90 SER A C 1
ATOM 726 O O . SER A 1 90 ? -21.603 -3.461 -26.845 1.00 39.97 90 SER A O 1
ATOM 728 N N . TYR A 1 91 ? -20.040 -2.630 -25.463 1.00 36.16 91 TYR A N 1
ATOM 729 C CA . TYR A 1 91 ? -20.980 -2.138 -24.461 1.00 36.16 91 TYR A CA 1
ATOM 730 C C . TYR A 1 91 ? -20.557 -0.742 -24.010 1.00 36.16 91 TYR A C 1
ATOM 732 O O . TYR A 1 91 ? -19.497 -0.538 -23.427 1.00 36.16 91 TYR A O 1
ATOM 740 N N . SER A 1 92 ? -21.408 0.220 -24.362 1.00 38.28 92 SER A N 1
ATOM 741 C CA . SER A 1 92 ? -21.419 1.594 -23.865 1.00 38.28 92 SER A CA 1
ATOM 742 C C . SER A 1 92 ? -22.282 1.651 -22.587 1.00 38.28 92 SER A C 1
ATOM 744 O O . SER A 1 92 ? -23.153 0.792 -22.409 1.00 38.28 92 SER A O 1
ATOM 746 N N . PRO A 1 93 ? -22.039 2.607 -21.676 1.00 40.88 93 PRO A N 1
ATOM 747 C CA . PRO A 1 93 ? -22.389 2.504 -20.266 1.00 40.88 93 PRO A CA 1
ATOM 748 C C . PRO A 1 93 ? -23.855 2.863 -20.006 1.00 40.88 93 PRO A C 1
ATOM 750 O O . PRO A 1 93 ? -24.388 3.821 -20.567 1.00 40.88 93 PRO A O 1
ATOM 753 N N . LYS A 1 94 ? -24.510 2.133 -19.095 1.00 36.25 94 LYS A N 1
ATOM 754 C CA . LYS A 1 94 ? -25.795 2.567 -18.537 1.00 36.25 94 LYS A CA 1
ATOM 755 C C . LYS A 1 94 ? -25.544 3.513 -17.368 1.00 36.25 94 LYS A C 1
ATOM 757 O O . LYS A 1 94 ? -25.199 3.083 -16.273 1.00 36.25 94 LYS A O 1
ATOM 762 N N . SER A 1 95 ? -25.735 4.797 -17.657 1.00 37.22 95 SER A N 1
ATOM 763 C CA . SER A 1 95 ? -26.099 5.831 -16.692 1.00 37.22 95 SER A CA 1
ATOM 764 C C . SER A 1 95 ? -27.313 5.369 -15.888 1.00 37.22 95 SER A C 1
ATOM 766 O O . SER A 1 95 ? -28.335 5.010 -16.474 1.00 37.22 95 SER A O 1
ATOM 768 N N . ALA A 1 96 ? -27.195 5.377 -14.566 1.00 37.72 96 ALA A N 1
ATOM 769 C CA . ALA A 1 96 ? -28.329 5.351 -13.660 1.00 37.72 96 ALA A CA 1
ATOM 770 C C . ALA A 1 96 ? -28.122 6.487 -12.662 1.00 37.72 96 ALA A C 1
ATOM 772 O O . ALA A 1 96 ? -27.282 6.420 -11.766 1.00 37.72 96 ALA A O 1
ATOM 773 N N . ASP A 1 97 ? -28.861 7.558 -12.919 1.00 36.78 97 ASP A N 1
ATOM 774 C CA . ASP A 1 97 ? -29.104 8.662 -12.016 1.00 36.78 97 ASP A CA 1
ATOM 775 C C . ASP A 1 97 ? -29.686 8.137 -10.699 1.00 36.78 97 ASP A C 1
ATOM 777 O O . ASP A 1 97 ? -30.786 7.589 -10.686 1.00 36.78 97 ASP A O 1
ATOM 781 N N . GLU A 1 98 ? -29.001 8.364 -9.580 1.00 42.16 98 GLU A N 1
ATOM 782 C CA . GLU A 1 98 ? -29.658 8.396 -8.274 1.00 42.16 98 GLU A CA 1
ATOM 783 C C . GLU A 1 98 ? -29.332 9.712 -7.570 1.00 42.16 98 GLU A C 1
ATOM 785 O O . GLU A 1 98 ? -28.251 9.954 -7.032 1.00 42.16 98 GLU A O 1
ATOM 790 N N . GLN A 1 99 ? -30.332 10.588 -7.640 1.00 31.47 99 GLN A N 1
ATOM 791 C CA . GLN A 1 99 ? -30.462 11.837 -6.914 1.00 31.47 99 GLN A CA 1
ATOM 792 C C . GLN A 1 99 ? -30.352 11.586 -5.406 1.00 31.47 99 GLN A C 1
ATOM 794 O O . GLN A 1 99 ? -31.230 10.980 -4.791 1.00 31.47 99 GLN A O 1
ATOM 799 N N . TRP A 1 100 ? -29.300 12.121 -4.790 1.00 26.33 100 TRP A N 1
ATOM 800 C CA . TRP A 1 100 ? -29.237 12.284 -3.343 1.00 26.33 100 TRP A CA 1
ATOM 801 C C . TRP A 1 100 ? -30.188 13.407 -2.926 1.00 26.33 100 TRP A C 1
ATOM 803 O O . TRP A 1 100 ? -29.904 14.594 -3.085 1.00 26.33 100 TRP A O 1
ATOM 813 N N . ASN A 1 101 ? -31.356 13.011 -2.426 1.00 32.72 101 ASN A N 1
ATOM 814 C CA . ASN A 1 101 ? -32.346 13.917 -1.871 1.00 32.72 101 ASN A CA 1
ATOM 815 C C . ASN A 1 101 ? -31.952 14.289 -0.435 1.00 32.72 101 ASN A C 1
ATOM 817 O O . ASN A 1 101 ? -31.871 13.429 0.444 1.00 32.72 101 ASN A O 1
ATOM 821 N N . ASN A 1 102 ? -31.742 15.585 -0.207 1.00 34.59 102 ASN A N 1
ATOM 822 C CA . ASN A 1 102 ? -31.549 16.181 1.109 1.00 34.59 102 ASN A CA 1
ATOM 823 C C . ASN A 1 102 ? -32.730 15.849 2.031 1.00 34.59 102 ASN A C 1
ATOM 825 O O . ASN A 1 102 ? -33.866 16.248 1.771 1.00 34.59 102 ASN A O 1
ATOM 829 N N . LYS A 1 103 ? -32.449 15.194 3.158 1.00 35.78 103 LYS A N 1
ATOM 830 C CA . LYS A 1 103 ? -33.290 15.282 4.352 1.00 35.78 103 LYS A CA 1
ATOM 831 C C . LYS A 1 103 ? -32.430 15.760 5.510 1.00 35.78 103 LYS A C 1
ATOM 833 O O . LYS A 1 103 ? -31.645 15.002 6.072 1.00 35.78 103 LYS A O 1
ATOM 838 N N . GLU A 1 104 ? -32.595 17.042 5.827 1.00 32.25 104 GLU A N 1
ATOM 839 C CA . GLU A 1 104 ? -32.254 17.614 7.124 1.00 32.25 104 GLU A CA 1
ATOM 840 C C . GLU A 1 104 ? -32.836 16.732 8.230 1.00 32.25 104 GLU A C 1
ATOM 842 O O . GLU A 1 104 ? -34.052 16.596 8.364 1.00 32.25 104 GLU A O 1
ATOM 847 N N . VAL A 1 105 ? -31.960 16.156 9.046 1.00 35.19 105 VAL A N 1
ATOM 848 C CA . VAL A 1 105 ? -32.324 15.690 10.380 1.00 35.19 105 VAL A CA 1
ATOM 849 C C . VAL A 1 105 ? -31.703 16.683 11.349 1.00 35.19 105 VAL A C 1
ATOM 851 O O . VAL A 1 105 ? -30.489 16.732 11.534 1.00 35.19 105 VAL A O 1
ATOM 854 N N . GLN A 1 106 ? -32.566 17.527 11.907 1.00 34.72 106 GLN A N 1
ATOM 855 C CA . GLN A 1 106 ? -32.237 18.476 12.960 1.00 34.72 106 GLN A CA 1
ATOM 856 C C . GLN A 1 106 ? -31.805 17.716 14.221 1.00 34.72 106 GLN A C 1
ATOM 858 O O . GLN A 1 106 ? -32.551 16.894 14.753 1.00 34.72 106 GLN A O 1
ATOM 863 N N . SER A 1 107 ? -30.600 18.009 14.709 1.00 34.75 107 SER A N 1
ATOM 864 C CA . SER A 1 107 ? -30.113 17.548 16.011 1.00 34.75 107 SER A CA 1
ATOM 865 C C . SER A 1 107 ? -30.808 18.306 17.152 1.00 34.75 107 SER A C 1
ATOM 867 O O . SER A 1 107 ? -30.904 19.536 17.087 1.00 34.75 107 SER A O 1
ATOM 869 N N . PRO A 1 108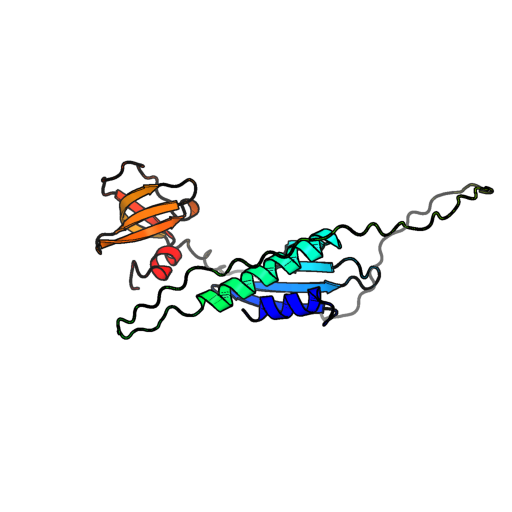 ? -31.237 17.636 18.237 1.00 33.72 108 PRO A N 1
ATOM 870 C CA . PRO A 1 108 ? -31.743 18.315 19.424 1.00 33.72 108 PRO A CA 1
ATOM 871 C C . PRO A 1 108 ? -30.627 19.062 20.165 1.00 33.72 108 PRO A C 1
ATOM 873 O O . PRO A 1 108 ? -29.552 18.521 20.423 1.00 33.72 108 PRO A O 1
ATOM 876 N N . GLN A 1 109 ? -30.919 20.306 20.544 1.00 30.53 109 GLN A N 1
ATOM 877 C CA . GLN A 1 109 ? -30.081 21.137 21.401 1.00 30.53 109 GLN A CA 1
ATOM 878 C C . GLN A 1 109 ? -29.948 20.535 22.807 1.00 30.53 109 GLN A C 1
ATOM 880 O O . GLN A 1 109 ? -30.950 20.326 23.492 1.00 30.53 109 GLN A O 1
ATOM 885 N N . ILE A 1 110 ? -28.712 20.344 23.274 1.00 33.75 110 ILE A N 1
ATOM 886 C CA . ILE A 1 110 ? -28.417 20.122 24.694 1.00 33.75 110 ILE A CA 1
ATOM 887 C C . ILE A 1 110 ? -27.934 21.445 25.288 1.00 33.75 110 ILE A C 1
ATOM 889 O O . ILE A 1 110 ? -26.982 22.064 24.814 1.00 33.75 110 ILE A O 1
ATOM 893 N N . LYS A 1 111 ? -28.667 21.878 26.315 1.00 32.50 111 LYS A N 1
ATOM 894 C CA . LYS A 1 111 ? -28.480 23.112 27.073 1.00 32.50 111 LYS A CA 1
ATOM 895 C C . LYS A 1 111 ? -27.183 23.082 27.883 1.00 32.50 111 LYS A C 1
ATOM 897 O O . LYS A 1 111 ? -26.838 22.077 28.494 1.00 32.50 111 LYS A O 1
ATOM 902 N N . GLN A 1 112 ? -26.532 24.240 27.919 1.00 29.62 112 GLN A N 1
ATOM 903 C CA . GLN A 1 112 ? -25.480 24.600 28.860 1.00 29.62 112 GLN A CA 1
ATOM 904 C C . GLN A 1 112 ? -26.031 24.660 30.293 1.00 29.62 112 GLN A C 1
ATOM 906 O O . GLN A 1 112 ? -27.101 25.224 30.523 1.00 29.62 112 GLN A O 1
ATOM 911 N N . SER A 1 113 ? -25.250 24.177 31.257 1.00 31.78 113 SER A N 1
ATOM 912 C CA . SER A 1 113 ? -25.298 24.657 32.638 1.00 31.78 113 SER A CA 1
ATOM 913 C C . SER A 1 113 ? -23.884 24.714 33.207 1.00 31.78 113 SER A C 1
ATOM 915 O O . SER A 1 113 ? -23.179 23.709 33.271 1.00 31.78 113 SER A O 1
ATOM 917 N N . SER A 1 114 ? -23.490 25.924 33.578 1.00 31.86 114 SER A N 1
ATOM 918 C CA . SER A 1 114 ? -22.278 26.319 34.289 1.00 31.86 114 SER A CA 1
ATOM 919 C C . SER A 1 114 ? -22.462 26.172 35.806 1.00 31.86 114 SER A C 1
ATOM 921 O O . SER A 1 114 ? -23.567 26.422 36.276 1.00 31.86 114 SER A O 1
ATOM 923 N N . GLN A 1 115 ? -21.375 25.852 36.529 1.00 33.88 115 GLN A N 1
ATOM 924 C CA . GLN A 1 115 ? -20.977 26.248 37.911 1.00 33.88 115 GLN A CA 1
ATOM 925 C C . GLN A 1 115 ? -19.993 25.176 38.434 1.00 33.88 115 GLN A C 1
ATOM 927 O O . GLN A 1 115 ? -20.344 24.003 38.458 1.00 33.88 115 GLN A O 1
ATOM 932 N N . SER A 1 116 ? -18.680 25.413 38.534 1.00 29.19 116 SER A N 1
ATOM 933 C CA . SER A 1 116 ? -17.878 26.271 39.438 1.00 29.19 116 SER A CA 1
ATOM 934 C C . SER A 1 116 ? -17.605 25.667 40.825 1.00 29.19 116 SER A C 1
ATOM 936 O O . SER A 1 116 ? -18.503 25.142 41.468 1.00 29.19 116 SER A O 1
ATOM 938 N N . ASP A 1 117 ? -16.343 25.848 41.242 1.00 30.05 117 ASP A N 1
ATOM 939 C CA . ASP A 1 117 ? -15.715 25.630 42.560 1.00 30.05 117 ASP A CA 1
ATOM 940 C C . ASP A 1 117 ? -15.254 24.183 42.854 1.00 30.05 117 ASP A C 1
ATOM 942 O O . ASP A 1 117 ? -16.009 23.235 42.724 1.00 30.05 117 ASP A O 1
ATOM 946 N N . SER A 1 118 ? -14.019 23.879 43.272 1.00 35.03 118 SER A N 1
ATOM 947 C CA . SER A 1 118 ? -12.956 24.680 43.894 1.00 35.03 118 SER A CA 1
ATOM 948 C C . SER A 1 118 ? -11.606 23.924 43.867 1.00 35.03 118 SER A C 1
ATOM 950 O O . SER A 1 118 ? -11.556 22.698 43.915 1.00 35.03 118 SER A O 1
ATOM 952 N N . ILE A 1 119 ? -10.502 24.677 43.802 1.00 36.31 119 ILE A N 1
ATOM 953 C CA . ILE A 1 119 ? -9.104 24.225 43.968 1.00 36.31 119 ILE A CA 1
ATOM 954 C C . ILE A 1 119 ? -8.706 24.386 45.447 1.00 36.31 119 ILE A C 1
ATOM 956 O O . ILE A 1 119 ? -9.083 25.394 46.051 1.00 36.31 119 ILE A O 1
ATOM 960 N N . PRO A 1 120 ? -7.829 23.523 45.998 1.00 32.25 120 PRO A N 1
ATOM 961 C CA . PRO A 1 120 ? -6.662 24.071 46.706 1.00 32.25 120 PRO A CA 1
ATOM 962 C C . PRO A 1 120 ? -5.299 23.623 46.150 1.00 32.25 120 PRO A C 1
ATOM 964 O O . PRO A 1 120 ? -5.130 22.570 45.546 1.00 32.25 120 PRO A O 1
ATOM 967 N N . LYS A 1 121 ? -4.335 24.521 46.368 1.00 34.72 121 LYS A N 1
ATOM 968 C CA . LYS A 1 121 ? -2.962 24.606 45.854 1.00 34.72 121 LYS A CA 1
ATOM 969 C C . LYS A 1 121 ? -1.948 23.724 46.606 1.00 34.72 121 LYS A C 1
ATOM 971 O O . LYS A 1 121 ? -2.029 23.656 47.824 1.00 34.72 121 LYS A O 1
ATOM 976 N N . ARG A 1 122 ? -0.876 23.365 45.867 1.00 34.97 122 ARG A N 1
ATOM 977 C CA . ARG A 1 122 ? 0.549 23.174 46.271 1.00 34.97 122 ARG A CA 1
ATOM 978 C C . ARG A 1 122 ? 0.839 21.985 47.218 1.00 34.97 122 ARG A C 1
ATOM 980 O O . ARG A 1 122 ? 0.105 21.755 48.156 1.00 34.97 122 ARG A O 1
ATOM 987 N N . MET A 1 123 ? 1.932 21.224 47.071 1.00 29.05 123 MET A N 1
ATOM 988 C CA . MET A 1 123 ? 3.308 21.700 46.895 1.00 29.05 123 MET A CA 1
ATOM 989 C C . MET A 1 123 ? 4.299 20.555 46.536 1.00 29.05 123 MET A C 1
ATOM 991 O O . MET A 1 123 ? 4.159 19.456 47.054 1.00 29.05 123 MET A O 1
ATOM 995 N N . VAL A 1 124 ? 5.306 20.920 45.723 1.00 30.48 124 VAL A N 1
ATOM 996 C CA . VAL A 1 124 ? 6.711 20.445 45.570 1.00 30.48 124 VAL A CA 1
ATOM 997 C C . VAL A 1 124 ? 7.096 18.990 45.239 1.00 30.48 124 VAL A C 1
ATOM 999 O O . VAL A 1 124 ? 6.859 18.062 45.999 1.00 30.48 124 VAL A O 1
ATOM 1002 N N . ASP A 1 125 ? 7.833 18.905 44.119 1.00 34.84 125 ASP A N 1
ATOM 1003 C CA . ASP A 1 125 ? 9.109 18.215 43.864 1.00 34.84 125 ASP A CA 1
ATOM 1004 C C . ASP A 1 125 ? 9.399 16.890 44.568 1.00 34.84 125 ASP A C 1
ATOM 1006 O O . ASP A 1 125 ? 9.672 16.870 45.761 1.00 34.84 125 ASP A O 1
ATOM 1010 N N . LEU A 1 126 ? 9.557 15.829 43.768 1.00 32.16 126 LEU A N 1
ATOM 1011 C CA . LEU A 1 126 ? 10.537 14.769 44.012 1.00 32.16 126 LEU A CA 1
ATOM 1012 C C . LEU A 1 126 ? 10.917 14.092 42.687 1.00 32.16 126 LEU A C 1
ATOM 1014 O O . LEU A 1 126 ? 10.171 13.328 42.082 1.00 32.16 126 LEU A O 1
ATOM 1018 N N . ARG A 1 127 ? 12.121 14.437 42.244 1.00 37.16 127 ARG A N 1
ATOM 1019 C CA . ARG A 1 127 ? 12.933 13.777 41.225 1.00 37.16 127 ARG A CA 1
ATOM 1020 C C . ARG A 1 127 ? 13.535 12.517 41.844 1.00 37.16 127 ARG A C 1
ATOM 1022 O O . ARG A 1 127 ? 14.397 12.694 42.693 1.00 37.16 127 ARG A O 1
ATOM 1029 N N . VAL A 1 128 ? 13.165 11.311 41.406 1.00 34.44 128 VAL A N 1
ATOM 1030 C CA . VAL A 1 128 ? 14.011 10.103 41.523 1.00 34.44 128 VAL A CA 1
ATOM 1031 C C . VAL A 1 128 ? 13.692 9.118 40.389 1.00 34.44 128 VAL A C 1
ATOM 1033 O O . VAL A 1 128 ? 12.579 8.627 40.271 1.00 34.44 128 VAL A O 1
ATOM 1036 N N . GLU A 1 129 ? 14.720 8.949 39.562 1.00 33.81 129 GLU A N 1
ATOM 1037 C CA . GLU A 1 129 ? 15.243 7.786 38.829 1.00 33.81 129 GLU A CA 1
ATOM 1038 C C . GLU A 1 129 ? 14.376 6.651 38.259 1.00 33.81 129 GLU A C 1
ATOM 1040 O O . GLU A 1 129 ? 13.486 6.080 38.883 1.00 33.81 129 GLU A O 1
ATOM 1045 N N . GLU A 1 130 ? 14.807 6.276 37.047 1.00 41.25 130 GLU A N 1
ATOM 1046 C CA . GLU A 1 130 ? 14.668 4.976 36.397 1.00 41.25 130 GLU A CA 1
ATOM 1047 C C . GLU A 1 130 ? 14.858 3.798 37.355 1.00 41.25 130 GLU A C 1
ATOM 1049 O O . GLU A 1 130 ? 15.789 3.763 38.157 1.00 41.25 130 GLU A O 1
ATOM 1054 N N . SER A 1 131 ? 14.058 2.751 37.161 1.00 34.28 131 SER A N 1
ATOM 1055 C CA . SER A 1 131 ? 14.429 1.380 37.516 1.00 34.28 131 SER A CA 1
ATOM 1056 C C . SER A 1 131 ? 13.635 0.410 36.645 1.00 34.28 131 SER A C 1
ATOM 1058 O O . SER A 1 131 ? 12.446 0.186 36.854 1.00 34.28 131 SER A O 1
ATOM 1060 N N . ILE A 1 132 ? 14.308 -0.135 35.633 1.00 37.97 132 ILE A N 1
ATOM 1061 C CA . ILE A 1 132 ? 13.849 -1.261 34.817 1.00 37.97 132 ILE A CA 1
ATOM 1062 C C . ILE A 1 132 ? 14.140 -2.540 35.611 1.00 37.97 132 ILE A C 1
ATOM 1064 O O . ILE A 1 132 ? 15.304 -2.878 35.833 1.00 37.97 132 ILE A O 1
ATOM 1068 N N . GLU A 1 133 ? 13.106 -3.272 36.023 1.00 35.44 133 GLU A N 1
ATOM 1069 C CA . GLU A 1 133 ? 13.274 -4.625 36.560 1.00 35.44 133 GLU A CA 1
ATOM 1070 C C . GLU A 1 133 ? 13.507 -5.632 35.425 1.00 35.44 133 GLU A C 1
ATOM 1072 O O . GLU A 1 133 ? 12.777 -5.704 34.438 1.00 35.44 133 GLU A O 1
ATOM 1077 N N . SER A 1 134 ? 14.595 -6.384 35.572 1.00 32.72 134 SER A N 1
ATOM 1078 C CA . SER A 1 134 ? 15.187 -7.302 34.596 1.00 32.72 134 SER A CA 1
ATOM 1079 C C . SER A 1 134 ? 14.937 -8.743 35.020 1.00 32.72 134 SER A C 1
ATOM 1081 O O . SER A 1 134 ? 15.192 -9.012 36.188 1.00 32.72 134 SER A O 1
ATOM 1083 N N . ILE A 1 135 ? 14.636 -9.693 34.116 1.00 30.59 135 ILE A N 1
ATOM 1084 C CA . ILE A 1 135 ? 14.972 -11.118 34.348 1.00 30.59 135 ILE A CA 1
ATOM 1085 C C . ILE A 1 135 ? 15.390 -11.861 33.050 1.00 30.59 135 ILE A C 1
ATOM 1087 O O . ILE A 1 135 ? 14.576 -12.162 32.187 1.00 30.59 135 ILE A O 1
ATOM 1091 N N . ASN A 1 136 ? 16.690 -12.201 33.032 1.00 32.25 136 ASN A N 1
ATOM 1092 C CA . ASN A 1 136 ? 17.428 -13.357 32.479 1.00 32.25 136 ASN A CA 1
ATOM 1093 C C . ASN A 1 136 ? 17.467 -13.718 30.979 1.00 32.25 136 ASN A C 1
ATOM 1095 O O . ASN A 1 136 ? 16.532 -14.295 30.446 1.00 32.25 136 ASN A O 1
ATOM 1099 N N . LEU A 1 137 ? 18.691 -13.668 30.421 1.00 32.78 137 LEU A N 1
ATOM 1100 C CA . LEU A 1 137 ? 19.346 -14.798 29.729 1.00 32.78 137 LEU A CA 1
ATOM 1101 C C . LEU A 1 137 ? 20.889 -14.730 29.950 1.00 32.78 137 LEU A C 1
ATOM 1103 O O . LEU A 1 137 ? 21.417 -13.655 30.247 1.00 32.78 137 LEU A O 1
ATOM 1107 N N . PRO A 1 138 ? 21.626 -15.860 29.897 1.00 32.31 138 PRO A N 1
ATOM 1108 C CA . PRO A 1 138 ? 22.902 -16.041 30.595 1.00 32.31 138 PRO A CA 1
ATOM 1109 C C . PRO A 1 138 ? 24.135 -15.488 29.864 1.00 32.31 138 PRO A C 1
ATOM 1111 O O . PRO A 1 138 ? 24.263 -15.545 28.644 1.00 32.31 138 PRO A O 1
ATOM 1114 N N . LYS A 1 139 ? 25.112 -15.042 30.665 1.00 34.72 139 LYS A N 1
ATOM 1115 C CA . LYS A 1 139 ? 26.472 -14.682 30.243 1.00 34.72 139 LYS A CA 1
ATOM 1116 C C . LYS A 1 139 ? 27.333 -15.938 30.081 1.00 34.72 139 LYS A C 1
ATOM 1118 O O . LYS A 1 139 ? 27.529 -16.668 31.049 1.00 34.72 139 LYS A O 1
ATOM 1123 N N . SER A 1 140 ? 27.980 -16.102 28.927 1.00 34.25 140 SER A N 1
ATOM 1124 C CA . SER A 1 140 ? 29.246 -16.837 28.849 1.00 34.25 140 SER A CA 1
ATOM 1125 C C . SER A 1 140 ? 30.167 -16.295 27.749 1.00 34.25 140 SER A C 1
ATOM 1127 O O . SER A 1 140 ? 29.896 -16.424 26.565 1.00 34.25 140 SE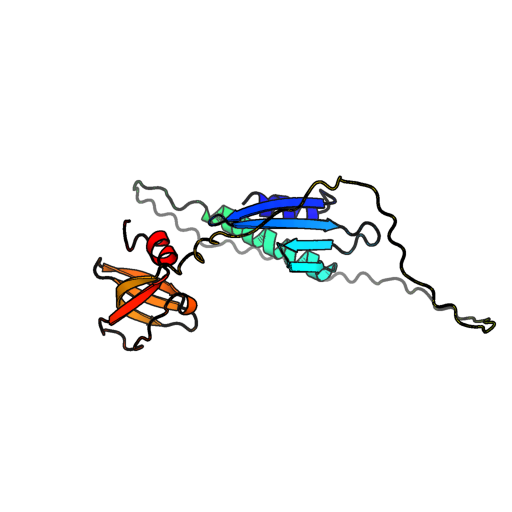R A O 1
ATOM 1129 N N . ARG A 1 141 ? 31.285 -15.730 28.229 1.00 30.30 141 ARG A N 1
ATOM 1130 C CA . ARG A 1 141 ? 32.662 -15.772 27.695 1.00 30.30 141 ARG A CA 1
ATOM 1131 C C . ARG A 1 141 ? 33.025 -15.040 26.387 1.00 30.30 141 ARG A C 1
ATOM 1133 O O . ARG A 1 141 ? 32.752 -15.471 25.277 1.00 30.30 141 ARG A O 1
ATOM 1140 N N . ARG A 1 142 ? 33.843 -13.993 26.585 1.00 31.14 142 ARG A N 1
ATOM 1141 C CA . ARG A 1 142 ? 34.794 -13.385 25.634 1.00 31.14 142 ARG A CA 1
ATOM 1142 C C . ARG A 1 142 ? 35.808 -14.410 25.104 1.00 31.14 142 ARG A C 1
ATOM 1144 O O . ARG A 1 142 ? 36.420 -15.101 25.917 1.00 31.14 142 ARG A O 1
ATOM 1151 N N . ASN A 1 143 ? 36.112 -14.367 23.801 1.00 31.19 143 ASN A N 1
ATOM 1152 C CA . ASN A 1 143 ? 37.414 -13.885 23.300 1.00 31.19 143 ASN A CA 1
ATOM 1153 C C . ASN A 1 143 ? 37.507 -13.804 21.754 1.00 31.19 143 ASN A C 1
ATOM 1155 O O . ASN A 1 143 ? 37.354 -14.803 21.069 1.00 31.19 143 ASN A O 1
ATOM 1159 N N . LYS A 1 144 ? 37.916 -12.609 21.292 1.00 34.09 144 LYS A N 1
ATOM 1160 C CA . LYS A 1 144 ? 38.992 -12.310 20.316 1.00 34.09 144 LYS A CA 1
ATOM 1161 C C . LYS A 1 144 ? 38.778 -12.496 18.785 1.00 34.09 144 LYS A C 1
ATOM 1163 O O . LYS A 1 144 ? 39.022 -13.559 18.245 1.00 34.09 144 LYS A O 1
ATOM 1168 N N . VAL A 1 145 ? 38.530 -11.343 18.136 1.00 33.53 145 VAL A N 1
ATOM 1169 C CA . VAL A 1 145 ? 39.198 -10.748 16.940 1.00 33.53 145 VAL A CA 1
ATOM 1170 C C . VAL A 1 145 ? 39.130 -11.452 15.561 1.00 33.53 145 VAL A C 1
ATOM 1172 O O . VAL A 1 145 ? 39.682 -12.525 15.369 1.00 33.53 145 VAL A O 1
ATOM 1175 N N . GLN A 1 146 ? 38.626 -10.657 14.594 1.00 37.66 146 GLN A N 1
ATOM 1176 C CA . GLN A 1 146 ? 38.820 -10.635 13.125 1.00 37.66 146 GLN A CA 1
ATOM 1177 C C . GLN A 1 146 ? 38.278 -11.791 12.269 1.00 37.66 146 GLN A C 1
ATOM 1179 O O . GLN A 1 146 ? 38.908 -12.840 12.186 1.00 37.66 146 GLN A O 1
ATOM 1184 N N . LYS A 1 147 ? 37.274 -11.490 11.426 1.00 34.22 147 LYS A N 1
ATOM 1185 C CA . LYS A 1 147 ? 37.468 -11.369 9.964 1.00 34.22 147 LYS A CA 1
ATOM 1186 C C . LYS A 1 147 ? 36.200 -10.906 9.233 1.00 34.22 147 LYS A C 1
ATOM 1188 O O . LYS A 1 147 ? 35.150 -11.488 9.439 1.00 34.22 147 LYS A O 1
ATOM 1193 N N . MET A 1 148 ? 36.409 -9.938 8.336 1.00 39.91 148 MET A N 1
ATOM 1194 C CA . MET A 1 148 ? 35.720 -9.733 7.054 1.00 39.91 148 MET A CA 1
ATOM 1195 C C . MET A 1 148 ? 34.190 -9.768 7.067 1.00 39.91 148 MET A C 1
ATOM 1197 O O . MET A 1 148 ? 33.593 -10.814 6.838 1.00 39.91 148 MET A O 1
ATOM 1201 N N . ASP A 1 149 ? 33.585 -8.588 7.198 1.00 44.53 149 ASP A N 1
ATOM 1202 C CA . ASP A 1 149 ? 32.248 -8.385 6.657 1.00 44.53 149 ASP A CA 1
ATOM 1203 C C . ASP A 1 149 ? 32.365 -8.272 5.130 1.00 44.53 149 ASP A C 1
ATOM 1205 O O . ASP A 1 149 ? 33.036 -7.391 4.584 1.00 44.53 149 ASP A O 1
ATOM 1209 N N . GLU A 1 150 ? 31.777 -9.272 4.483 1.00 49.75 150 GLU A N 1
ATOM 1210 C CA . GLU A 1 150 ? 31.492 -9.392 3.057 1.00 49.75 150 GLU A CA 1
ATOM 1211 C C . GLU A 1 150 ? 30.769 -8.147 2.504 1.00 49.75 150 GLU A C 1
ATOM 1213 O O . GLU A 1 150 ? 30.134 -7.391 3.246 1.00 49.75 150 GLU A O 1
ATOM 1218 N N . PRO A 1 151 ? 30.913 -7.891 1.195 1.00 40.81 151 PRO A N 1
ATOM 1219 C CA . PRO A 1 151 ? 30.685 -6.590 0.603 1.00 40.81 151 PRO A CA 1
ATOM 1220 C C . PRO A 1 151 ? 29.200 -6.236 0.582 1.00 40.81 151 PRO A C 1
ATOM 1222 O O . PRO A 1 151 ? 28.345 -7.052 0.247 1.00 40.81 151 PRO A O 1
ATOM 1225 N N . ILE A 1 152 ? 28.941 -4.960 0.873 1.00 47.81 152 ILE A N 1
ATOM 1226 C CA . ILE A 1 152 ? 27.754 -4.204 0.464 1.00 47.81 152 ILE A CA 1
ATOM 1227 C C . ILE A 1 152 ? 27.314 -4.724 -0.903 1.00 47.81 152 ILE A C 1
ATOM 1229 O O . ILE A 1 152 ? 28.121 -4.681 -1.835 1.00 47.81 152 ILE A O 1
ATOM 1233 N N . GLU A 1 153 ? 26.084 -5.238 -0.986 1.00 50.88 153 GLU A N 1
ATOM 1234 C CA . GLU A 1 153 ? 25.460 -5.755 -2.202 1.00 50.88 153 GLU A CA 1
ATOM 1235 C C . GLU A 1 153 ? 25.689 -4.734 -3.314 1.00 50.88 153 GLU A C 1
ATOM 1237 O O . GLU A 1 153 ? 25.083 -3.662 -3.351 1.00 50.88 153 GLU A O 1
ATOM 1242 N N . SER A 1 154 ? 26.708 -5.003 -4.130 1.00 49.53 154 SER A N 1
ATOM 1243 C CA . SER A 1 154 ? 27.219 -4.035 -5.082 1.00 49.53 154 SER A CA 1
ATOM 1244 C C . SER A 1 154 ? 26.055 -3.674 -5.978 1.00 49.53 154 SER A C 1
ATOM 1246 O O . SER A 1 154 ? 25.505 -4.583 -6.603 1.00 49.53 154 SER A O 1
ATOM 1248 N N . GLU A 1 155 ? 25.674 -2.395 -6.011 1.00 61.62 155 GLU A N 1
ATOM 1249 C CA . GLU A 1 155 ? 24.713 -1.842 -6.959 1.00 61.62 155 GLU A CA 1
ATOM 1250 C C . GLU A 1 155 ? 25.043 -2.417 -8.336 1.00 61.62 155 GLU A C 1
ATOM 1252 O O . GLU A 1 155 ? 25.992 -1.990 -9.000 1.00 61.62 155 GLU A O 1
ATOM 1257 N N . LYS A 1 156 ? 24.344 -3.486 -8.733 1.00 81.38 156 LYS A N 1
ATOM 1258 C CA . LYS A 1 156 ? 24.707 -4.200 -9.948 1.00 81.38 156 LYS A CA 1
ATOM 1259 C C . LYS A 1 156 ? 24.195 -3.326 -11.072 1.00 81.38 156 LYS A C 1
ATOM 1261 O O . LYS A 1 156 ? 23.007 -3.345 -11.395 1.00 81.38 156 LYS A O 1
ATOM 1266 N N . LEU A 1 157 ? 25.075 -2.504 -11.621 1.00 84.62 157 LEU A N 1
ATOM 1267 C CA . LEU A 1 157 ? 24.780 -1.628 -12.741 1.00 84.62 157 LEU A CA 1
ATOM 1268 C C . LEU A 1 157 ? 25.089 -2.375 -14.030 1.00 84.62 157 LEU A C 1
ATOM 1270 O O . LEU A 1 157 ? 26.190 -2.891 -14.219 1.00 84.62 157 LEU A O 1
ATOM 1274 N N . THR A 1 158 ? 24.121 -2.410 -14.935 1.00 86.75 158 THR A N 1
ATOM 1275 C CA . THR A 1 158 ? 24.313 -2.966 -16.269 1.00 86.75 158 THR A CA 1
ATOM 1276 C C . THR A 1 158 ? 24.419 -1.831 -17.276 1.00 86.75 158 THR A C 1
ATOM 1278 O O . THR A 1 158 ? 23.627 -0.885 -17.287 1.00 86.75 158 THR A O 1
ATOM 1281 N N . LYS A 1 159 ? 25.430 -1.935 -18.139 1.00 89.50 159 LYS A N 1
ATOM 1282 C CA . LYS A 1 159 ? 25.670 -1.001 -19.234 1.00 89.50 159 LYS A CA 1
ATOM 1283 C C . LYS A 1 159 ? 24.857 -1.431 -20.451 1.00 89.50 159 LYS A C 1
ATOM 1285 O O . LYS A 1 159 ? 25.116 -2.486 -21.021 1.00 89.50 159 LYS A O 1
ATOM 1290 N N . VAL A 1 160 ? 23.912 -0.601 -20.874 1.00 88.31 160 VAL A N 1
ATOM 1291 C CA . VAL A 1 160 ? 23.055 -0.860 -22.040 1.00 88.31 160 VAL A CA 1
ATOM 1292 C C . VAL A 1 160 ? 23.062 0.318 -22.997 1.00 88.31 160 VAL A C 1
ATOM 1294 O O . VAL A 1 160 ? 23.262 1.457 -22.591 1.00 88.31 160 VAL A O 1
ATOM 1297 N N . MET A 1 161 ? 22.841 0.057 -24.282 1.00 88.94 161 MET A N 1
ATOM 1298 C CA . MET A 1 161 ? 22.679 1.118 -25.274 1.00 88.94 161 MET A CA 1
ATOM 1299 C C . MET A 1 161 ? 21.224 1.247 -25.687 1.00 88.94 161 MET A C 1
ATOM 1301 O O . MET A 1 161 ? 20.557 0.241 -25.933 1.00 88.94 161 MET A O 1
ATOM 1305 N N . GLY A 1 162 ? 20.760 2.485 -25.810 1.00 90.81 162 GLY A N 1
ATOM 1306 C CA . GLY A 1 162 ? 19.405 2.772 -26.246 1.00 90.81 162 GLY A CA 1
ATOM 1307 C C . GLY A 1 162 ? 19.235 4.200 -26.742 1.00 90.81 162 GLY A C 1
ATOM 1308 O O . GLY A 1 162 ? 20.143 5.029 -26.657 1.00 90.81 162 GLY A O 1
ATOM 1309 N N . ILE A 1 163 ? 18.048 4.471 -27.262 1.00 92.19 163 ILE A N 1
ATOM 1310 C CA . ILE A 1 163 ? 17.639 5.776 -27.775 1.00 92.19 163 ILE A CA 1
ATOM 1311 C C . ILE A 1 163 ? 16.476 6.264 -26.918 1.00 92.19 163 ILE A C 1
ATOM 1313 O O . ILE A 1 163 ? 15.496 5.539 -26.744 1.00 92.19 163 ILE A O 1
ATOM 1317 N N . ILE A 1 164 ? 16.557 7.489 -26.396 1.00 92.88 164 ILE A N 1
ATOM 1318 C CA . ILE A 1 164 ? 15.410 8.106 -25.718 1.00 92.88 164 ILE A CA 1
ATOM 1319 C C . ILE A 1 164 ? 14.377 8.454 -26.789 1.00 92.88 164 ILE A C 1
ATOM 1321 O O . ILE A 1 164 ? 14.680 9.162 -27.748 1.00 92.88 164 ILE A O 1
ATOM 1325 N N . LYS A 1 165 ? 13.162 7.929 -26.642 1.00 92.44 165 LYS A N 1
ATOM 1326 C CA . LYS A 1 165 ? 12.018 8.247 -27.504 1.00 92.44 165 LYS A CA 1
ATOM 1327 C C . LYS A 1 165 ? 11.125 9.311 -26.891 1.00 92.44 165 LYS A C 1
ATOM 1329 O O . LYS A 1 165 ? 10.563 10.129 -27.614 1.00 92.44 165 LYS A O 1
ATOM 1334 N N . ARG A 1 166 ? 10.951 9.265 -25.568 1.00 89.50 166 ARG A N 1
ATOM 1335 C CA . ARG A 1 166 ? 10.122 10.203 -24.804 1.00 89.50 166 ARG A CA 1
ATOM 1336 C C . ARG A 1 166 ? 10.684 10.402 -23.406 1.00 89.50 166 ARG A C 1
ATOM 1338 O O . ARG A 1 166 ? 11.284 9.498 -22.829 1.00 89.50 166 ARG A O 1
ATOM 1345 N N . GLU A 1 167 ? 10.408 11.564 -22.834 1.00 93.25 167 GLU A N 1
ATOM 1346 C CA . GLU A 1 167 ? 10.793 11.917 -21.474 1.00 93.25 167 GLU A CA 1
ATOM 1347 C C . GLU A 1 167 ? 9.584 12.432 -20.689 1.00 93.25 167 GLU A C 1
ATOM 1349 O O . GLU A 1 167 ? 8.753 13.182 -21.197 1.00 93.25 167 GLU A O 1
ATOM 1354 N N . THR A 1 168 ? 9.499 12.033 -19.422 1.00 91.69 168 THR A N 1
ATOM 1355 C CA . THR A 1 168 ? 8.561 12.587 -18.441 1.00 91.69 168 THR A CA 1
ATOM 1356 C C . THR A 1 168 ? 9.328 13.152 -17.248 1.00 91.69 168 THR A C 1
ATOM 1358 O O . THR A 1 168 ? 10.546 12.993 -17.117 1.00 91.69 168 THR A O 1
ATOM 1361 N N . LYS A 1 169 ? 8.613 13.761 -16.294 1.00 92.31 169 LYS A N 1
ATOM 1362 C CA . LYS A 1 169 ? 9.219 14.228 -15.038 1.00 92.31 169 LYS A CA 1
ATOM 1363 C C . LYS A 1 169 ? 9.936 13.107 -14.267 1.00 92.31 169 LYS A C 1
ATOM 1365 O O . LYS A 1 169 ? 10.919 13.393 -13.593 1.00 92.31 169 LYS A O 1
ATOM 1370 N N . LYS A 1 170 ? 9.471 11.853 -14.361 1.00 92.88 170 LYS A N 1
ATOM 1371 C CA . LYS A 1 170 ? 9.950 10.733 -13.525 1.00 92.88 170 LYS A CA 1
ATOM 1372 C C . LYS A 1 170 ? 10.623 9.583 -14.283 1.00 92.88 170 LYS A C 1
ATOM 1374 O O . LYS A 1 170 ? 11.340 8.809 -13.655 1.00 92.88 170 LYS A O 1
ATOM 1379 N N . ALA A 1 171 ? 10.425 9.462 -15.591 1.00 92.94 171 ALA A N 1
ATOM 1380 C CA . ALA A 1 171 ? 10.904 8.319 -16.370 1.00 92.94 171 ALA A CA 1
ATOM 1381 C C . ALA A 1 171 ? 11.257 8.696 -17.816 1.00 92.94 171 ALA A C 1
ATOM 1383 O O . ALA A 1 171 ? 10.738 9.682 -18.347 1.00 92.94 171 ALA A O 1
ATOM 1384 N N . LEU A 1 172 ? 12.109 7.886 -18.442 1.00 92.75 172 LEU A N 1
ATOM 1385 C CA . LEU A 1 172 ? 12.469 7.947 -19.860 1.00 92.75 172 LEU A CA 1
ATOM 1386 C C . LEU A 1 172 ? 11.934 6.710 -20.578 1.00 92.75 172 LEU A C 1
ATOM 1388 O O . LEU A 1 172 ? 12.101 5.602 -20.077 1.00 92.75 172 LEU A O 1
ATOM 1392 N N . LEU A 1 173 ? 11.331 6.887 -21.748 1.00 93.56 173 LEU A N 1
ATOM 1393 C CA . LEU A 1 173 ? 11.025 5.787 -22.655 1.00 93.56 173 LEU A CA 1
ATOM 1394 C C . LEU A 1 173 ? 12.265 5.539 -23.510 1.00 93.56 173 LEU A C 1
ATOM 1396 O O . LEU A 1 173 ? 12.625 6.388 -24.329 1.00 93.56 173 LEU A O 1
ATOM 1400 N N . ILE A 1 174 ? 12.922 4.404 -23.296 1.00 92.31 174 ILE A N 1
ATOM 1401 C CA . ILE A 1 174 ? 14.154 4.032 -23.990 1.00 92.31 174 ILE A CA 1
ATOM 1402 C C . ILE A 1 174 ? 13.852 2.880 -24.944 1.00 92.31 174 ILE A C 1
ATOM 1404 O O . ILE A 1 174 ? 13.340 1.843 -24.525 1.00 92.31 174 ILE A O 1
ATOM 1408 N N . GLN A 1 175 ? 14.191 3.065 -26.219 1.00 91.62 175 GLN A N 1
ATOM 1409 C CA . GLN A 1 175 ? 14.223 1.993 -27.206 1.00 91.62 175 GLN A CA 1
ATOM 1410 C C . GLN A 1 175 ? 15.593 1.313 -27.169 1.00 91.62 175 GLN A C 1
ATOM 1412 O O . GLN A 1 175 ? 16.619 1.962 -27.392 1.00 91.62 175 GLN A O 1
ATOM 1417 N N . PHE A 1 176 ? 15.614 0.012 -26.896 1.00 89.94 176 PHE A N 1
ATOM 1418 C CA . PHE A 1 176 ? 16.831 -0.799 -26.905 1.00 89.94 176 PHE A CA 1
ATOM 1419 C C . PHE A 1 176 ? 17.090 -1.407 -28.287 1.00 89.94 176 PHE A C 1
ATOM 1421 O O . PHE A 1 176 ? 16.230 -1.410 -29.165 1.00 89.94 176 PHE A O 1
ATOM 1428 N N . ARG A 1 177 ? 18.290 -1.969 -28.481 1.00 82.31 177 ARG A N 1
ATOM 1429 C CA . ARG A 1 177 ? 18.690 -2.624 -29.742 1.00 82.31 177 ARG A CA 1
ATOM 1430 C C . ARG A 1 177 ? 17.785 -3.784 -30.163 1.00 82.31 177 ARG A C 1
ATOM 1432 O O . ARG A 1 177 ? 17.715 -4.075 -31.349 1.00 82.31 177 ARG A O 1
ATOM 1439 N N . SER A 1 178 ? 17.103 -4.424 -29.214 1.00 79.00 178 SER A N 1
ATOM 1440 C CA . SER A 1 178 ? 16.105 -5.463 -29.489 1.00 79.00 178 SER A CA 1
ATOM 1441 C C . SER A 1 178 ? 14.836 -4.929 -30.167 1.00 79.00 178 SER A C 1
ATOM 1443 O O . SER A 1 178 ? 13.999 -5.720 -30.578 1.00 79.00 178 SER A O 1
ATOM 1445 N N . GLY A 1 179 ? 14.678 -3.606 -30.283 1.00 79.81 179 GLY A N 1
ATOM 1446 C CA . GLY A 1 179 ? 13.472 -2.953 -30.795 1.00 79.81 179 GLY A CA 1
ATOM 1447 C C . GLY A 1 179 ? 12.435 -2.649 -29.711 1.00 79.81 179 GLY A C 1
ATOM 1448 O O . GLY A 1 179 ? 11.544 -1.837 -29.952 1.00 79.81 179 GLY A O 1
ATOM 1449 N N . ASN A 1 180 ? 12.588 -3.224 -28.513 1.00 84.94 180 ASN A N 1
ATOM 1450 C CA . ASN A 1 180 ? 11.680 -3.021 -27.385 1.00 84.94 180 ASN A CA 1
ATOM 1451 C C . ASN A 1 180 ? 11.800 -1.603 -26.811 1.00 84.94 180 ASN A C 1
ATOM 1453 O O . ASN A 1 180 ? 12.908 -1.078 -26.656 1.00 84.94 180 ASN A O 1
ATOM 1457 N N . GLU A 1 181 ? 10.660 -1.017 -26.443 1.00 92.06 181 GLU A N 1
ATOM 1458 C CA . GLU A 1 181 ? 10.560 0.298 -25.805 1.00 92.06 181 GLU A CA 1
ATOM 1459 C C . GLU A 1 181 ? 10.083 0.153 -24.361 1.00 92.06 181 GLU A C 1
ATOM 1461 O O . GLU A 1 181 ? 9.017 -0.407 -24.109 1.00 92.06 181 GLU A O 1
ATOM 1466 N N . ILE A 1 182 ? 10.863 0.649 -23.401 1.00 91.62 182 ILE A N 1
ATOM 1467 C CA . ILE A 1 182 ? 10.575 0.467 -21.973 1.00 91.62 182 ILE A CA 1
ATOM 1468 C C . ILE A 1 182 ? 10.727 1.782 -21.220 1.00 91.62 182 ILE A C 1
ATOM 1470 O O . ILE A 1 182 ? 11.650 2.564 -21.462 1.00 91.62 182 ILE A O 1
ATOM 1474 N N . TRP A 1 183 ? 9.820 2.011 -20.271 1.00 93.44 183 TRP A N 1
ATOM 1475 C CA . TRP A 1 183 ? 9.908 3.119 -19.329 1.00 93.44 183 TRP A CA 1
ATOM 1476 C C . TRP A 1 183 ? 10.898 2.806 -18.209 1.00 93.44 183 TRP A C 1
ATOM 1478 O O . TRP A 1 183 ? 10.661 1.939 -17.371 1.00 93.44 183 TRP A O 1
ATOM 1488 N N . ILE A 1 184 ? 11.986 3.566 -18.164 1.00 92.88 184 ILE A N 1
ATOM 1489 C CA . ILE A 1 184 ? 13.018 3.472 -17.137 1.00 92.88 184 ILE A CA 1
ATOM 1490 C C . ILE A 1 184 ? 12.889 4.671 -16.184 1.00 92.88 184 ILE A C 1
ATOM 1492 O O . ILE A 1 184 ? 12.963 5.821 -16.635 1.00 92.88 184 ILE A O 1
ATOM 1496 N N . PRO A 1 185 ? 12.707 4.451 -14.868 1.00 93.38 185 PRO A N 1
ATOM 1497 C CA . PRO A 1 185 ? 12.722 5.525 -13.881 1.00 93.38 185 PRO A CA 1
ATOM 1498 C C . PRO A 1 185 ? 14.057 6.269 -13.890 1.00 93.38 185 PRO A C 1
ATOM 1500 O O . PRO A 1 185 ? 15.119 5.651 -13.854 1.00 93.38 185 PRO A O 1
ATOM 1503 N N . LYS A 1 186 ? 14.020 7.605 -13.857 1.00 93.25 186 LYS A N 1
ATOM 1504 C CA . LYS A 1 186 ? 15.240 8.432 -13.856 1.00 93.25 186 LYS A CA 1
ATOM 1505 C C . LYS A 1 186 ? 16.156 8.140 -12.664 1.00 93.25 186 LYS A C 1
ATOM 1507 O O . LYS A 1 186 ? 17.366 8.229 -12.799 1.00 93.25 186 LYS A O 1
ATOM 1512 N N . SER A 1 187 ? 15.589 7.758 -11.520 1.00 90.38 187 SER A N 1
ATOM 1513 C CA . SER A 1 187 ? 16.332 7.381 -10.307 1.00 90.38 187 SER A CA 1
ATOM 1514 C C . SER A 1 187 ? 17.182 6.113 -10.463 1.00 90.38 187 SER A C 1
ATOM 1516 O O . SER A 1 187 ? 18.146 5.927 -9.716 1.00 90.38 187 SER A O 1
ATOM 1518 N N . SER A 1 188 ? 16.827 5.254 -11.421 1.00 90.19 188 SER A N 1
ATOM 1519 C CA . SER A 1 188 ? 17.528 3.999 -11.718 1.00 90.19 188 SER A CA 1
ATOM 1520 C C . SER A 1 188 ? 18.563 4.133 -12.833 1.00 90.19 188 SER A C 1
ATOM 1522 O O . SER A 1 188 ? 19.223 3.157 -13.173 1.00 90.19 188 SER A O 1
ATOM 1524 N N . ILE A 1 189 ? 18.711 5.328 -13.413 1.00 90.94 189 ILE A N 1
ATOM 1525 C CA . ILE A 1 189 ? 19.743 5.642 -14.402 1.00 90.94 189 ILE A CA 1
ATOM 1526 C C . ILE A 1 189 ? 20.856 6.389 -13.670 1.00 90.94 189 ILE A C 1
ATOM 1528 O O . ILE A 1 189 ? 20.661 7.513 -13.215 1.00 90.94 189 ILE A O 1
ATOM 1532 N N . LYS A 1 190 ? 22.026 5.762 -13.542 1.00 88.69 190 LYS A N 1
ATOM 1533 C CA . LYS A 1 190 ? 23.185 6.337 -12.836 1.00 88.69 190 LYS A CA 1
ATOM 1534 C C . LYS A 1 190 ? 24.138 7.091 -13.762 1.00 88.69 190 LYS A C 1
ATOM 1536 O O . LYS A 1 190 ? 24.993 7.838 -13.301 1.00 88.69 190 LYS A O 1
ATOM 1541 N N . SER A 1 191 ? 23.997 6.911 -15.073 1.00 85.62 191 SER A N 1
ATOM 1542 C CA . SER A 1 191 ? 24.749 7.663 -16.078 1.00 85.62 191 SER A CA 1
ATOM 1543 C C . SER A 1 191 ? 24.106 9.017 -16.368 1.00 85.62 191 SER A C 1
ATOM 1545 O O . SER A 1 191 ? 22.882 9.129 -16.432 1.00 85.62 191 SER A O 1
ATOM 1547 N N . GLN A 1 192 ? 24.930 10.020 -16.670 1.00 86.62 192 GLN A N 1
ATOM 1548 C CA . GLN A 1 192 ? 24.445 11.212 -17.365 1.00 86.62 192 GLN A CA 1
ATOM 1549 C C . GLN A 1 192 ? 23.930 10.827 -18.758 1.00 86.62 192 GLN A C 1
ATOM 1551 O O . GLN A 1 192 ? 24.468 9.921 -19.395 1.00 86.62 192 GLN A O 1
ATOM 1556 N N . TYR A 1 193 ? 22.885 11.506 -19.219 1.00 86.00 193 TYR A N 1
ATOM 1557 C CA . TYR A 1 193 ? 22.289 11.293 -20.533 1.00 86.00 193 TYR A CA 1
ATOM 1558 C C . TYR A 1 193 ? 21.879 12.625 -21.149 1.00 86.00 193 TYR A C 1
ATOM 1560 O O . TYR A 1 193 ? 21.635 13.610 -20.451 1.00 86.00 193 TYR A O 1
ATOM 1568 N N . ILE A 1 194 ? 21.795 12.641 -22.473 1.00 82.50 194 ILE A N 1
ATOM 1569 C CA . ILE A 1 194 ? 21.343 13.786 -23.252 1.00 82.50 194 ILE A CA 1
ATOM 1570 C C . ILE A 1 194 ? 19.893 13.524 -23.646 1.00 82.50 194 ILE A C 1
ATOM 1572 O O . ILE A 1 194 ? 19.612 12.551 -24.346 1.00 82.50 194 ILE A O 1
ATOM 1576 N N . SER A 1 195 ? 18.984 14.402 -23.226 1.00 75.00 195 SER A N 1
ATOM 1577 C CA . SER A 1 195 ? 17.544 14.367 -23.532 1.00 75.00 195 SER A CA 1
ATOM 1578 C C . SER A 1 195 ? 17.202 14.707 -24.990 1.00 75.00 195 SER A C 1
ATOM 1580 O O . SER A 1 195 ? 16.164 15.302 -25.270 1.00 75.00 195 SER A O 1
ATOM 1582 N N . ASN A 1 196 ? 18.081 14.371 -25.936 1.00 74.19 196 ASN A N 1
ATOM 1583 C CA . ASN A 1 196 ? 17.788 14.532 -27.350 1.00 74.19 196 ASN A CA 1
ATOM 1584 C C . ASN A 1 196 ? 17.160 13.241 -27.875 1.00 74.19 196 ASN A C 1
ATOM 1586 O O . ASN A 1 196 ? 17.784 12.174 -27.846 1.00 74.19 196 ASN A O 1
ATOM 1590 N N . ASN A 1 197 ? 15.918 13.349 -28.336 1.00 67.25 197 ASN A N 1
ATOM 1591 C CA . ASN A 1 197 ? 15.231 12.239 -28.967 1.00 67.25 197 ASN A CA 1
ATOM 1592 C C . ASN A 1 197 ? 16.000 11.899 -30.248 1.00 67.25 197 ASN A C 1
ATOM 1594 O O . ASN A 1 197 ? 16.246 12.797 -31.040 1.00 67.25 197 ASN A O 1
ATOM 1598 N N . GLU A 1 198 ? 16.362 10.625 -30.436 1.00 73.00 198 GLU A N 1
ATOM 1599 C CA . GLU A 1 198 ? 17.090 10.072 -31.606 1.00 73.00 198 GLU A CA 1
ATOM 1600 C C . GLU A 1 198 ? 18.613 9.885 -31.475 1.00 73.00 198 GLU A C 1
ATOM 1602 O O . GLU A 1 198 ? 19.216 9.272 -32.356 1.00 73.00 198 GLU A O 1
ATOM 1607 N N . ILE A 1 199 ? 19.250 10.271 -30.363 1.00 83.06 199 ILE A N 1
ATOM 1608 C CA . ILE A 1 199 ? 20.662 9.912 -30.133 1.00 83.06 199 ILE A CA 1
ATOM 1609 C C . ILE A 1 199 ? 20.761 8.550 -29.436 1.00 83.06 199 ILE A C 1
ATOM 1611 O O . ILE A 1 199 ? 20.246 8.357 -28.332 1.00 83.06 199 ILE A O 1
ATOM 1615 N N . SER A 1 200 ? 21.476 7.611 -30.063 1.00 84.94 200 SER A N 1
ATOM 1616 C CA . SER A 1 200 ? 21.890 6.365 -29.411 1.00 84.94 200 SER A CA 1
ATOM 1617 C C . SER A 1 200 ? 22.988 6.665 -28.399 1.00 84.94 200 SER A C 1
ATOM 1619 O O . SER A 1 200 ? 24.078 7.099 -28.769 1.00 84.94 200 SER A O 1
ATOM 1621 N N . GLN A 1 201 ? 22.723 6.388 -27.127 1.00 90.19 201 GLN A N 1
ATOM 1622 C CA . GLN A 1 201 ? 23.660 6.623 -26.034 1.00 90.19 201 GLN A CA 1
ATOM 1623 C C . GLN A 1 201 ? 23.731 5.423 -25.095 1.00 90.19 201 GLN A C 1
ATOM 1625 O O . GLN A 1 201 ? 22.903 4.509 -25.136 1.00 90.19 201 GLN A O 1
ATOM 1630 N N . THR A 1 202 ? 24.776 5.404 -24.274 1.00 89.00 202 THR A N 1
ATOM 1631 C CA . THR A 1 202 ? 24.975 4.348 -23.287 1.00 89.00 202 THR A CA 1
ATOM 1632 C C . THR A 1 202 ? 24.402 4.774 -21.945 1.00 89.00 202 THR A C 1
ATOM 1634 O O . THR A 1 202 ? 24.739 5.843 -21.445 1.00 89.00 202 THR A O 1
ATOM 1637 N N . PHE A 1 203 ? 23.601 3.902 -21.345 1.00 90.12 203 PHE A N 1
ATOM 1638 C CA . PHE A 1 203 ? 23.051 4.057 -20.012 1.00 90.12 203 PHE A CA 1
ATOM 1639 C C . PHE A 1 203 ? 23.680 3.059 -19.044 1.00 90.12 203 PHE A C 1
ATOM 1641 O O . PHE A 1 203 ? 23.898 1.896 -19.387 1.00 90.12 203 PHE A O 1
ATOM 1648 N N . LEU A 1 204 ? 23.935 3.516 -17.822 1.00 90.75 204 LEU A N 1
ATOM 1649 C CA . LEU A 1 204 ? 24.190 2.655 -16.670 1.00 90.75 204 LEU A CA 1
ATOM 1650 C C . LEU A 1 204 ? 22.890 2.574 -15.874 1.00 90.75 204 LEU A C 1
ATOM 1652 O O . LEU A 1 204 ? 22.480 3.569 -15.276 1.00 90.75 204 LEU A O 1
ATOM 1656 N N . ILE A 1 205 ? 22.226 1.421 -15.934 1.00 89.56 205 ILE A N 1
ATOM 1657 C CA . ILE A 1 205 ? 20.903 1.200 -15.339 1.00 89.56 205 ILE A CA 1
ATOM 1658 C C . ILE A 1 205 ? 21.006 0.085 -14.303 1.00 89.56 205 ILE A C 1
ATOM 1660 O O . ILE A 1 205 ? 21.727 -0.894 -14.511 1.00 89.56 205 ILE A O 1
ATOM 1664 N N . ASP A 1 206 ? 20.270 0.220 -13.202 1.00 88.06 206 ASP A N 1
ATOM 1665 C CA . ASP A 1 206 ? 20.153 -0.843 -12.206 1.00 88.06 206 ASP A CA 1
ATOM 1666 C C . ASP A 1 206 ? 19.681 -2.156 -12.866 1.00 88.06 206 ASP A C 1
ATOM 1668 O O . ASP A 1 206 ? 18.656 -2.200 -13.555 1.00 88.06 206 ASP A O 1
ATOM 1672 N N . THR A 1 207 ? 20.415 -3.251 -12.640 1.00 85.62 207 THR A N 1
ATOM 1673 C CA . THR A 1 207 ? 20.176 -4.541 -13.321 1.00 85.62 207 THR A CA 1
ATOM 1674 C C . THR A 1 207 ? 18.775 -5.089 -13.059 1.00 85.62 207 THR A C 1
ATOM 1676 O O . THR A 1 207 ? 18.177 -5.674 -13.957 1.00 85.62 207 THR A O 1
ATOM 1679 N N . TRP A 1 208 ? 18.210 -4.851 -11.872 1.00 82.56 208 TRP A N 1
ATOM 1680 C CA . TRP A 1 208 ? 16.860 -5.305 -11.524 1.00 82.56 208 TRP A CA 1
ATOM 1681 C C . TRP A 1 208 ? 15.782 -4.701 -12.439 1.00 82.56 208 TRP A C 1
ATOM 1683 O O . TRP A 1 208 ? 14.817 -5.385 -12.782 1.00 82.56 208 TRP A O 1
ATOM 1693 N N . VAL A 1 209 ? 15.950 -3.448 -12.887 1.00 83.94 209 VAL A N 1
ATOM 1694 C CA . VAL A 1 209 ? 15.004 -2.795 -13.808 1.00 83.94 209 VAL A CA 1
ATOM 1695 C C . VAL A 1 209 ? 15.040 -3.489 -15.161 1.00 83.94 209 VAL A C 1
ATOM 1697 O O . VAL A 1 209 ? 13.999 -3.705 -15.775 1.00 83.94 209 VAL A O 1
ATOM 1700 N N . LEU A 1 210 ? 16.231 -3.856 -15.627 1.00 83.94 210 LEU A N 1
ATOM 1701 C CA . LEU A 1 210 ? 16.407 -4.525 -16.912 1.00 83.94 210 LEU A CA 1
ATOM 1702 C C . LEU A 1 210 ? 15.926 -5.977 -16.871 1.00 83.94 210 LEU A C 1
ATOM 1704 O O . LEU A 1 210 ? 15.263 -6.406 -17.811 1.00 83.94 210 LEU A O 1
ATOM 1708 N N . ALA A 1 211 ? 16.203 -6.698 -15.781 1.00 81.75 211 ALA A N 1
ATOM 1709 C CA . ALA A 1 211 ? 15.754 -8.073 -15.577 1.00 81.75 211 ALA A CA 1
ATOM 1710 C C . ALA A 1 211 ? 14.223 -8.162 -15.516 1.00 81.75 211 ALA A C 1
ATOM 1712 O O . ALA A 1 211 ? 13.623 -8.994 -16.189 1.00 81.75 211 ALA A O 1
ATOM 1713 N N . LYS A 1 212 ? 13.576 -7.242 -14.788 1.00 77.88 212 LYS A N 1
ATOM 1714 C CA . LYS A 1 212 ? 12.111 -7.169 -14.694 1.00 77.88 212 LYS A CA 1
ATOM 1715 C C . LYS A 1 212 ? 11.429 -6.932 -16.044 1.00 77.88 212 LYS A C 1
ATOM 1717 O O . LYS A 1 212 ? 10.286 -7.337 -16.218 1.00 77.88 212 LYS A O 1
ATOM 1722 N N . ASN A 1 213 ? 12.106 -6.251 -16.966 1.00 78.19 213 ASN A N 1
ATOM 1723 C CA . ASN A 1 213 ? 11.578 -5.937 -18.292 1.00 78.19 213 ASN A CA 1
ATOM 1724 C C . ASN A 1 213 ? 12.201 -6.806 -19.403 1.00 78.19 213 ASN A C 1
ATOM 1726 O O . ASN A 1 213 ? 12.135 -6.423 -20.569 1.00 78.19 213 ASN A O 1
ATOM 1730 N N . GLU A 1 214 ? 12.843 -7.927 -19.047 1.00 76.06 214 GLU A N 1
ATOM 1731 C CA . GLU A 1 214 ? 13.430 -8.900 -19.984 1.00 76.06 214 GLU A CA 1
ATOM 1732 C C . GLU A 1 214 ? 14.397 -8.276 -21.017 1.00 76.06 214 GLU A C 1
ATOM 1734 O O . GLU A 1 214 ? 14.556 -8.760 -22.136 1.00 76.06 214 GLU A O 1
ATOM 1739 N N . VAL A 1 215 ? 15.067 -7.174 -20.656 1.00 68.88 215 VAL A N 1
ATOM 1740 C CA . VAL A 1 215 ? 15.982 -6.445 -21.561 1.00 68.88 215 VAL A CA 1
ATOM 1741 C C . VAL A 1 215 ? 17.325 -7.148 -21.691 1.00 68.88 215 VAL A C 1
ATOM 1743 O O . VAL A 1 215 ? 18.000 -7.028 -22.712 1.00 68.88 215 VAL A O 1
ATOM 1746 N N . VAL A 1 216 ? 17.726 -7.863 -20.643 1.00 61.50 216 VAL A N 1
ATOM 1747 C CA . VAL A 1 216 ? 18.963 -8.636 -20.597 1.00 61.50 216 VAL A CA 1
ATOM 1748 C C . VAL A 1 216 ? 18.617 -9.973 -19.954 1.00 61.50 216 VAL A C 1
ATOM 1750 O O . VAL A 1 216 ? 18.293 -10.022 -18.769 1.00 61.50 216 VAL A O 1
ATOM 1753 N N . SER A 1 217 ? 18.624 -11.045 -20.746 1.00 47.09 217 SER A N 1
ATOM 1754 C CA . SER A 1 217 ? 18.622 -12.410 -20.219 1.00 47.09 217 SER A CA 1
ATOM 1755 C C . SER A 1 217 ? 19.975 -12.650 -19.543 1.00 47.09 217 SER A C 1
ATOM 1757 O O . SER A 1 217 ? 21.002 -12.271 -20.109 1.00 47.09 217 SER A O 1
ATOM 1759 N N . GLY A 1 218 ? 19.949 -13.177 -18.316 1.00 41.16 218 GLY A N 1
ATOM 1760 C CA . GLY A 1 218 ? 21.144 -13.440 -17.505 1.00 41.16 218 GLY A CA 1
ATOM 1761 C C . GLY A 1 218 ? 22.146 -14.381 -18.159 1.00 41.16 218 GLY A C 1
ATOM 1762 O O . GLY A 1 218 ? 21.720 -15.222 -18.982 1.00 41.16 218 GLY A O 1
#

Radius of gyration: 29.61 Å; chains: 1; bounding box: 72×44×80 Å

Secondary structure (DSSP, 8-state):
-HHHHHHHHHHTTS-SEEEEEEEETTEEEEEEEEE-SS-TT-EEEEETTEEEEE-HHHHHHHHHHHHHHHHHHHHTT-----S----------------------PPPPPPP--------------------------------------------EEEEEEEEEEE-SSEEEEEETTS-EEEEEGGGB-S-----TT-EEEEEEEHHHHHHTTSS--

pLDDT: mean 71.42, std 26.53, range [26.33, 98.31]